Protein AF-A0AAV7IU66-F1 (afdb_monomer)

pLDDT: mean 77.42, std 13.8, range [34.94, 94.75]

Secondary structure (DSSP, 8-state):
---HHHHHHHHHHHHHHHHHTEEEE-BSS-SBTTTTB----EEEETTS-BS-EETTEE-EE--SSSBPEEP--BPPPSS--------SSPPB-GGGS-HHHHHHHHHHH------SSSPPPHHHHHHHHHHHHHHHHHHHHHHSPB-----GGGGG--HHHHHHHHHHHHHHHHHHHHHHTT-HHHHHHHHHHHHHHHHHHHHHHHHHHHHHHHHHHTT--TT-HHHHHHHHHHHHSPPPP---PPEEEEGGGHHHHHHTT-----EETTEEEE--HHHHHHHHHHHHHHHHSTTTTTTT-HHHHHHHHHHHHHHHHHHHHHHTT------BTTB-SSS--S-SSS--------

Sequence (354 aa):
MANPRGRYFIKWDEDHAIQFKSKIYPPCEPTFLPAQTYLDICIADTRLEFINLIDDKLGTISHDSDHKAILMEIKLQERIQLESEEPKNPIPLYKKTKWNKFGNNLNRAYLSEVPDDRNLSKEEIDSFLDTINDAIKIFIENTVPKATSRIRSQYYLTNKIKKLQKLKSNTLTLLHRLQRNNNIAQISATKLLLKNIRNEIQNEITNNIERHWEKTLNKVNHRDPQKFFPIINKVFRPKNRTEIPNLHLNEAERNLTLRCSINITNTVNSEIIIEDQQEKVNIFEAYYESINSPRHLNSNTRLREIIDAQTTQFKTEYDASYAAETTITNFGPDNKAYGPPSEVEGPITHVLIM

Organism: Cotesia glomerata (NCBI:txid32391)

Solvent-accessible surface area (backbone atoms only — not comparable to full-atom values): 21252 Å² total; per-residue (Å²): 136,86,60,65,66,61,53,54,51,51,51,50,43,74,76,35,23,78,83,66,39,43,43,81,37,48,53,65,54,55,22,32,56,93,78,63,35,74,80,63,69,48,76,42,52,65,86,61,48,67,77,53,59,51,95,80,13,30,36,64,41,90,46,104,55,69,44,42,44,78,49,84,46,70,63,81,73,95,66,87,76,82,76,80,69,70,49,96,73,52,53,70,36,70,90,76,42,59,58,73,59,49,52,58,48,45,66,72,70,59,84,76,88,73,73,46,44,42,76,75,52,72,68,54,49,52,51,53,52,50,52,53,52,51,50,50,51,55,47,45,73,75,67,41,53,52,45,66,53,78,61,74,53,64,83,48,58,45,73,65,46,54,51,46,52,51,50,47,55,52,52,50,53,49,43,55,52,33,63,76,67,66,41,65,71,61,41,53,54,46,52,51,50,50,51,49,51,52,50,51,45,50,52,53,39,51,54,43,48,50,55,50,48,51,60,53,56,74,67,52,43,91,87,41,69,85,58,27,51,62,56,52,43,69,71,72,46,78,76,74,76,81,66,82,71,67,46,74,38,52,67,90,49,47,65,47,41,61,74,59,69,54,79,89,80,46,73,59,96,70,25,43,56,44,74,53,70,67,60,52,49,47,43,51,50,50,47,53,43,47,73,69,34,76,73,62,82,29,77,92,35,74,67,41,55,52,50,53,50,51,51,50,48,49,48,52,53,46,54,50,31,52,76,66,70,64,52,80,84,72,36,27,90,90,32,31,67,71,74,63,72,89,80,58,102,62,91,80,84,68,85,78,81,130

Foldseek 3Di:
DDPVVVVVVVVVCVVPCVVQQKDKAWAPWQFQQPVRHRPDIDIDRVPWDWPQDDVSHFYWADDPDSGTDTDTDTDDDPADDPDQDWDPDFAFDPVPAPVVVLVVVLVVVDDDCDFFQWDDDPVRVVVVVVVSVVSSVVSSVVRGDTDGPPSPCVQLCDPVLVVLVVVLVVLVVVLVVCVVVVPVVVNVVSVVVNVVSVVVSRVSSRVSVVVVVVVLVVQADPVDPVRNCVSVCVVPPPDDPPDPAWDWAALVLVVLCVVLVNDQPDDDPRIRTHDDPVSVVSSVVSVVCCVPPPVNVCDPHPVVVVVVVVVVVVVVVVVVCVVVVLADPTGRPQATLPDGDPDDPDPNPDRDND

Nearest PDB structures (foldseek):
  6fel-assembly1_A  TM=3.194E-01  e=1.760E+00  Homo sapiens

Mean predicted aligned error: 18.76 Å

Structure (mmCIF, N/CA/C/O backbone):
data_AF-A0AAV7IU66-F1
#
_entry.id   AF-A0AAV7IU66-F1
#
loop_
_atom_site.group_PDB
_atom_site.id
_atom_site.type_symbol
_atom_site.label_atom_id
_atom_site.label_alt_id
_atom_site.label_comp_id
_atom_site.label_asym_id
_atom_site.label_entity_id
_atom_site.label_seq_id
_atom_site.pdbx_PDB_ins_code
_atom_site.Cartn_x
_atom_site.Cartn_y
_atom_site.Cartn_z
_atom_site.occupancy
_atom_site.B_iso_or_equiv
_atom_site.auth_seq_id
_atom_site.auth_comp_id
_atom_site.auth_asym_id
_atom_site.auth_atom_id
_atom_site.pdbx_PDB_model_num
ATOM 1 N N . MET A 1 1 ? 45.728 -8.839 4.937 1.00 49.56 1 MET A N 1
ATOM 2 C CA . MET A 1 1 ? 45.274 -7.449 4.704 1.00 49.56 1 MET A CA 1
ATOM 3 C C . MET A 1 1 ? 43.801 -7.341 5.065 1.00 49.56 1 MET A C 1
ATOM 5 O O . MET A 1 1 ? 43.005 -8.111 4.544 1.00 49.56 1 MET A O 1
ATOM 9 N N . ALA A 1 2 ? 43.431 -6.449 5.983 1.00 61.53 2 ALA A N 1
ATOM 10 C CA . ALA A 1 2 ? 42.026 -6.185 6.280 1.00 61.53 2 ALA A CA 1
ATOM 11 C C . ALA A 1 2 ? 41.504 -5.140 5.284 1.00 61.53 2 ALA A C 1
ATOM 13 O O . ALA A 1 2 ? 42.045 -4.041 5.229 1.00 61.53 2 ALA A O 1
ATOM 14 N N . ASN A 1 3 ? 40.477 -5.477 4.497 1.00 75.25 3 ASN A N 1
ATOM 15 C CA . ASN A 1 3 ? 39.706 -4.512 3.709 1.00 75.25 3 ASN A CA 1
ATOM 16 C C . ASN A 1 3 ? 38.430 -4.154 4.494 1.00 75.25 3 ASN A C 1
ATOM 18 O O . ASN A 1 3 ? 37.390 -4.784 4.285 1.00 75.25 3 ASN A O 1
ATOM 22 N N . PRO A 1 4 ? 38.492 -3.205 5.448 1.00 85.44 4 PRO A N 1
ATOM 23 C CA . PRO A 1 4 ? 37.343 -2.865 6.280 1.00 85.44 4 PRO A CA 1
ATOM 24 C C . PRO A 1 4 ? 36.188 -2.304 5.445 1.00 85.44 4 PRO A C 1
ATOM 26 O O . PRO A 1 4 ? 35.038 -2.617 5.727 1.00 85.44 4 PRO A O 1
ATOM 29 N N . ARG A 1 5 ? 36.482 -1.546 4.378 1.00 85.56 5 ARG A N 1
ATOM 30 C CA . ARG A 1 5 ? 35.464 -0.957 3.495 1.00 85.56 5 ARG A CA 1
ATOM 31 C C . ARG A 1 5 ? 34.639 -2.028 2.787 1.00 85.56 5 ARG A C 1
ATOM 33 O O . ARG A 1 5 ? 33.417 -1.962 2.828 1.00 85.56 5 ARG A O 1
ATOM 40 N N . GLY A 1 6 ? 35.297 -3.042 2.222 1.00 84.94 6 GLY A N 1
ATOM 41 C CA . GLY A 1 6 ? 34.612 -4.173 1.592 1.00 84.94 6 GLY A CA 1
ATOM 42 C C . GLY A 1 6 ? 33.724 -4.943 2.573 1.00 84.94 6 GLY A C 1
ATOM 43 O O . GLY A 1 6 ? 32.596 -5.282 2.238 1.00 84.94 6 GLY A O 1
ATOM 44 N N . ARG A 1 7 ? 34.182 -5.145 3.817 1.00 86.88 7 ARG A N 1
ATOM 45 C CA . ARG A 1 7 ? 33.373 -5.807 4.858 1.00 86.88 7 ARG A CA 1
ATOM 46 C C . ARG A 1 7 ? 32.137 -4.999 5.243 1.00 86.88 7 ARG A C 1
ATOM 48 O O . ARG A 1 7 ? 31.065 -5.575 5.365 1.00 86.88 7 ARG A O 1
ATOM 55 N N . TYR A 1 8 ? 32.276 -3.685 5.424 1.00 90.75 8 TYR A N 1
ATOM 56 C CA . TYR A 1 8 ? 31.127 -2.820 5.709 1.00 90.75 8 TYR A CA 1
ATOM 57 C C . TYR A 1 8 ? 30.128 -2.797 4.556 1.00 90.75 8 TYR A C 1
ATOM 59 O O . TYR A 1 8 ? 28.928 -2.790 4.798 1.00 90.75 8 TYR A O 1
ATOM 67 N N . PHE A 1 9 ? 30.619 -2.814 3.318 1.00 87.31 9 PHE A N 1
ATOM 68 C CA . PHE A 1 9 ? 29.771 -2.848 2.135 1.00 87.31 9 PHE A CA 1
ATOM 69 C C . PHE A 1 9 ? 28.984 -4.160 2.017 1.00 87.31 9 PHE A C 1
ATOM 71 O O . PHE A 1 9 ? 27.775 -4.113 1.826 1.00 87.31 9 PHE A O 1
ATOM 78 N N . ILE A 1 10 ? 29.637 -5.313 2.213 1.00 87.25 10 ILE A N 1
ATOM 79 C CA . ILE A 1 10 ? 28.950 -6.616 2.233 1.00 87.25 10 ILE A CA 1
ATOM 80 C C . ILE A 1 10 ? 27.921 -6.667 3.361 1.00 87.25 10 ILE A C 1
ATOM 82 O O . ILE A 1 10 ? 26.782 -7.035 3.117 1.00 87.25 10 ILE A O 1
ATOM 86 N N . LYS A 1 11 ? 28.284 -6.216 4.567 1.00 90.62 11 LYS A N 1
ATOM 87 C CA . LYS A 1 11 ? 27.343 -6.160 5.691 1.00 90.62 11 LYS A CA 1
ATOM 88 C C . LYS A 1 11 ? 26.127 -5.281 5.378 1.00 90.62 11 LYS A C 1
ATOM 90 O O . LYS A 1 11 ? 25.003 -5.645 5.694 1.00 90.62 11 LYS A O 1
ATOM 95 N N . TRP A 1 12 ? 26.343 -4.128 4.741 1.00 90.00 12 TRP A N 1
ATOM 96 C CA . TRP A 1 12 ? 25.242 -3.268 4.314 1.00 90.00 12 TRP A CA 1
ATOM 97 C C . TRP A 1 12 ? 24.319 -3.977 3.316 1.00 90.00 12 TRP A C 1
ATOM 99 O O . TRP A 1 12 ? 23.102 -3.865 3.455 1.00 90.00 12 TRP A O 1
ATOM 109 N N . ASP A 1 13 ? 24.874 -4.710 2.348 1.00 87.19 13 ASP A N 1
ATOM 110 C CA . ASP A 1 13 ? 24.080 -5.481 1.385 1.00 87.19 13 ASP A CA 1
ATOM 111 C C . ASP A 1 13 ? 23.311 -6.613 2.078 1.00 87.19 13 ASP A C 1
ATOM 113 O O . ASP A 1 13 ? 22.110 -6.731 1.877 1.00 87.19 13 ASP A O 1
ATOM 117 N N . GLU A 1 14 ? 23.931 -7.365 2.989 1.00 87.75 14 GLU A N 1
ATOM 118 C CA . GLU A 1 14 ? 23.251 -8.399 3.786 1.00 87.75 14 GLU A CA 1
ATOM 119 C C . GLU A 1 14 ? 22.060 -7.835 4.582 1.00 87.75 14 GLU A C 1
ATOM 121 O O . GLU A 1 14 ? 20.977 -8.425 4.587 1.00 87.75 14 GLU A O 1
ATOM 126 N N . ASP A 1 15 ? 22.229 -6.659 5.194 1.00 88.69 15 ASP A N 1
ATOM 127 C CA . ASP A 1 15 ? 21.196 -6.006 6.003 1.00 88.69 15 ASP A CA 1
ATOM 128 C C . ASP A 1 15 ? 20.043 -5.426 5.151 1.00 88.69 15 ASP A C 1
ATOM 130 O O . ASP A 1 15 ? 18.912 -5.302 5.632 1.00 88.69 15 ASP A O 1
ATOM 134 N N . HIS A 1 16 ? 20.297 -5.055 3.886 1.00 84.12 16 HIS A N 1
ATOM 135 C CA . HIS A 1 16 ? 19.364 -4.236 3.097 1.00 84.12 16 HIS A CA 1
ATOM 136 C C . HIS A 1 16 ? 18.961 -4.802 1.726 1.00 84.12 16 HIS A C 1
ATOM 138 O O . HIS A 1 16 ? 18.008 -4.285 1.128 1.00 84.12 16 HIS A O 1
ATOM 144 N N . ALA A 1 17 ? 19.604 -5.859 1.225 1.00 82.56 17 ALA A N 1
ATOM 145 C CA . ALA A 1 17 ? 19.372 -6.398 -0.118 1.00 82.56 17 ALA A CA 1
ATOM 146 C C . ALA A 1 17 ? 17.912 -6.793 -0.342 1.00 82.56 17 ALA A C 1
ATOM 148 O O . ALA A 1 17 ? 17.328 -6.487 -1.380 1.00 82.56 17 ALA A O 1
ATOM 149 N N . ILE A 1 18 ? 17.272 -7.387 0.669 1.00 77.88 18 ILE A N 1
ATOM 150 C CA . ILE A 1 18 ? 15.849 -7.747 0.616 1.00 77.88 18 ILE A CA 1
ATOM 151 C C . ILE A 1 18 ? 14.971 -6.490 0.584 1.00 77.88 18 ILE A C 1
ATOM 153 O O . ILE A 1 18 ? 14.021 -6.411 -0.196 1.00 77.88 18 ILE A O 1
ATOM 157 N N . GLN A 1 19 ? 15.282 -5.490 1.417 1.00 78.19 19 GLN A N 1
ATOM 158 C CA . GLN A 1 19 ? 14.505 -4.253 1.508 1.00 78.19 19 GLN A CA 1
ATOM 159 C C . GLN A 1 19 ? 14.537 -3.464 0.197 1.00 78.19 19 GLN A C 1
ATOM 161 O O . GLN A 1 19 ? 13.501 -2.948 -0.228 1.00 78.19 19 GLN A O 1
ATOM 166 N N . PHE A 1 20 ? 15.711 -3.350 -0.422 1.00 77.00 20 PHE A N 1
ATOM 167 C CA . PHE A 1 20 ? 15.898 -2.592 -1.657 1.00 77.00 20 PHE A CA 1
ATOM 168 C C . PHE A 1 20 ? 15.792 -3.447 -2.915 1.00 77.00 20 PHE A C 1
ATOM 170 O O . PHE A 1 20 ? 15.927 -2.911 -4.013 1.00 77.00 20 PHE A O 1
ATOM 177 N N . LYS A 1 21 ? 15.524 -4.752 -2.766 1.00 84.00 21 LYS A N 1
ATOM 178 C CA . LYS A 1 21 ? 15.562 -5.728 -3.857 1.00 84.00 21 LYS A CA 1
ATOM 179 C C . LYS A 1 21 ? 16.875 -5.612 -4.647 1.00 84.00 21 LYS A C 1
ATOM 181 O O . LYS A 1 21 ? 16.836 -5.719 -5.866 1.00 84.00 21 LYS A O 1
ATOM 186 N N . SER A 1 22 ? 18.009 -5.346 -3.997 1.00 87.81 22 SER A N 1
ATOM 187 C CA . SER A 1 22 ? 19.303 -5.132 -4.657 1.00 87.81 22 SER A CA 1
ATOM 188 C C . SER A 1 22 ? 20.119 -6.418 -4.757 1.00 87.81 22 SER A C 1
ATOM 190 O O . SER A 1 22 ? 19.991 -7.316 -3.929 1.00 87.81 22 SER A O 1
ATOM 192 N N . LYS A 1 23 ? 20.961 -6.502 -5.788 1.00 89.94 23 LYS A N 1
ATOM 193 C CA . LYS A 1 23 ? 21.983 -7.534 -5.957 1.00 89.94 23 LYS A CA 1
ATOM 194 C C . LYS A 1 23 ? 23.276 -6.892 -6.442 1.00 89.94 23 LYS A C 1
ATOM 196 O O . LYS A 1 23 ? 23.260 -6.012 -7.308 1.00 89.94 23 LYS A O 1
ATOM 201 N N . ILE A 1 24 ? 24.386 -7.354 -5.881 1.00 91.06 24 ILE A N 1
ATOM 202 C CA . ILE A 1 24 ? 25.732 -6.976 -6.299 1.00 91.06 24 ILE A CA 1
ATOM 203 C C . ILE A 1 24 ? 26.160 -7.844 -7.485 1.00 91.06 24 ILE A C 1
ATOM 205 O O . ILE A 1 24 ? 26.073 -9.071 -7.435 1.00 91.06 24 ILE A O 1
ATOM 209 N N . TYR A 1 25 ? 26.668 -7.194 -8.528 1.00 92.38 25 TYR A N 1
ATOM 210 C CA . TYR A 1 25 ? 27.257 -7.824 -9.701 1.00 92.38 25 TYR A CA 1
ATOM 211 C C . TYR A 1 25 ? 28.730 -7.404 -9.811 1.00 92.38 25 TYR A C 1
ATOM 213 O O . TYR A 1 25 ? 29.019 -6.256 -10.174 1.00 92.38 25 TYR A O 1
ATOM 221 N N . PRO A 1 26 ? 29.677 -8.293 -9.462 1.00 92.31 26 PRO A N 1
ATOM 222 C CA . PRO A 1 26 ? 31.097 -8.000 -9.602 1.00 92.31 26 PRO A CA 1
ATOM 223 C C . PRO A 1 26 ? 31.523 -8.067 -11.080 1.00 92.31 26 PRO A C 1
ATOM 225 O O . PRO A 1 26 ? 30.871 -8.751 -11.875 1.00 92.31 26 PRO A O 1
ATOM 228 N N . PRO A 1 27 ? 32.620 -7.397 -11.467 1.00 94.00 27 PRO A N 1
ATOM 229 C CA . PRO A 1 27 ? 33.167 -7.528 -12.810 1.00 94.00 27 PRO A CA 1
ATOM 230 C C . PRO A 1 27 ? 33.903 -8.863 -12.985 1.00 94.00 27 PRO A C 1
ATOM 232 O O . PRO A 1 27 ? 34.406 -9.449 -12.021 1.00 94.00 27 PRO A O 1
ATOM 235 N N . CYS A 1 28 ? 33.954 -9.362 -14.220 1.00 93.62 28 CYS A N 1
ATOM 236 C CA . CYS A 1 28 ? 34.608 -10.627 -14.550 1.00 93.62 28 CYS A CA 1
ATOM 237 C C . CYS A 1 28 ? 36.140 -10.537 -14.506 1.00 93.62 28 CYS A C 1
ATOM 239 O O . CYS A 1 28 ? 36.792 -11.520 -14.160 1.00 93.62 28 CYS A O 1
ATOM 241 N N . GLU A 1 29 ? 36.702 -9.357 -14.779 1.00 93.31 29 GLU A N 1
ATOM 242 C CA . GLU A 1 29 ? 38.137 -9.066 -14.716 1.00 93.31 29 GLU A CA 1
ATOM 243 C C . GLU A 1 29 ? 38.412 -7.856 -13.805 1.00 93.31 29 GLU A C 1
ATOM 245 O O . GLU A 1 29 ? 37.497 -7.073 -13.527 1.00 93.31 29 GLU A O 1
ATOM 250 N N . PRO A 1 30 ? 39.663 -7.662 -13.338 1.00 93.75 30 PRO A N 1
ATOM 251 C CA . PRO A 1 30 ? 40.017 -6.496 -12.543 1.00 93.75 30 PRO A CA 1
ATOM 252 C C . PRO A 1 30 ? 39.753 -5.199 -13.302 1.00 93.75 30 PRO A C 1
ATOM 254 O O . PRO A 1 30 ? 40.184 -5.038 -14.448 1.00 93.75 30 PRO A O 1
ATOM 257 N N . THR A 1 31 ? 39.068 -4.262 -12.651 1.00 94.62 31 THR A N 1
ATOM 258 C CA . THR A 1 31 ? 38.726 -2.985 -13.273 1.00 94.62 31 THR A CA 1
ATOM 259 C C . THR A 1 31 ? 39.853 -1.982 -13.157 1.00 94.62 31 THR A C 1
ATOM 261 O O . THR A 1 31 ? 40.046 -1.233 -14.095 1.00 94.62 31 THR A O 1
ATOM 264 N N . PHE A 1 32 ? 40.667 -2.006 -12.103 1.00 94.75 32 PHE A N 1
ATOM 265 C CA . PHE A 1 32 ? 41.831 -1.130 -11.980 1.00 94.75 32 PHE A CA 1
ATOM 266 C C . PHE A 1 32 ? 43.110 -1.851 -12.420 1.00 94.75 32 PHE A C 1
ATOM 268 O O . PHE A 1 32 ? 43.602 -2.760 -11.742 1.00 94.75 32 PHE A O 1
ATOM 275 N N . LEU A 1 33 ? 43.657 -1.439 -13.566 1.00 91.00 33 LEU A N 1
ATOM 276 C CA . LEU A 1 33 ? 44.763 -2.119 -14.246 1.00 91.00 33 LEU A CA 1
ATOM 277 C C . LEU A 1 33 ? 46.097 -2.085 -13.478 1.00 91.00 33 LEU A C 1
ATOM 279 O O . LEU A 1 33 ? 46.742 -3.135 -13.401 1.00 91.00 33 LEU A O 1
ATOM 283 N N . PRO A 1 34 ? 46.535 -0.954 -12.884 1.00 92.75 34 PRO A N 1
ATOM 284 C CA . PRO A 1 34 ? 47.865 -0.866 -12.277 1.00 92.75 34 PRO A CA 1
ATOM 285 C C . PRO A 1 34 ? 48.088 -1.841 -11.117 1.00 92.75 34 PRO A C 1
ATOM 287 O O . PRO A 1 34 ? 49.190 -2.357 -10.954 1.00 92.75 34 PRO A O 1
ATOM 290 N N . ALA A 1 35 ? 47.048 -2.109 -10.319 1.00 91.44 35 ALA A N 1
ATOM 291 C CA . ALA A 1 35 ? 47.125 -3.021 -9.174 1.00 91.44 35 ALA A CA 1
ATOM 292 C C . ALA A 1 35 ? 46.342 -4.329 -9.369 1.00 91.44 35 ALA A C 1
ATOM 294 O O . ALA A 1 35 ? 46.310 -5.148 -8.452 1.00 91.44 35 ALA A O 1
ATOM 295 N N . GLN A 1 36 ? 45.714 -4.529 -10.534 1.00 92.75 36 GLN A N 1
ATOM 296 C CA . GLN A 1 36 ? 44.867 -5.690 -10.831 1.00 92.75 36 GLN A CA 1
ATOM 297 C C . GLN A 1 36 ? 43.769 -5.902 -9.772 1.00 92.75 36 GLN A C 1
ATOM 299 O O . GLN A 1 36 ? 43.548 -7.012 -9.285 1.00 92.75 36 GLN A O 1
ATOM 304 N N . THR A 1 37 ? 43.063 -4.828 -9.404 1.00 90.94 37 THR A N 1
ATOM 305 C CA . THR A 1 37 ? 42.017 -4.854 -8.367 1.00 90.94 37 THR A CA 1
ATOM 306 C C . THR A 1 37 ? 40.606 -4.629 -8.922 1.00 90.94 37 THR A C 1
ATOM 308 O O . THR A 1 37 ? 40.404 -4.023 -9.971 1.00 90.94 37 THR A O 1
ATOM 311 N N . TYR A 1 38 ? 39.608 -5.134 -8.190 1.00 91.25 38 TYR A N 1
ATOM 312 C CA . TYR A 1 38 ? 38.176 -5.058 -8.511 1.00 91.25 38 TYR A CA 1
ATOM 313 C C . TYR A 1 38 ? 37.545 -3.920 -7.702 1.00 91.25 38 TYR A C 1
ATOM 315 O O . TYR A 1 38 ? 36.916 -4.158 -6.670 1.00 91.25 38 TYR A O 1
ATOM 323 N N . LEU A 1 39 ? 37.828 -2.677 -8.091 1.00 89.44 39 LEU A N 1
ATOM 324 C CA . LEU A 1 39 ? 37.373 -1.505 -7.335 1.00 89.44 39 LEU A CA 1
ATOM 325 C C . LEU A 1 39 ? 35.970 -1.057 -7.740 1.00 89.44 39 LEU A C 1
ATOM 327 O O . LEU A 1 39 ? 35.244 -0.511 -6.911 1.00 89.44 39 LEU A O 1
ATOM 331 N N . ASP A 1 40 ? 35.590 -1.322 -8.986 1.00 90.50 40 ASP A N 1
ATOM 332 C CA . ASP A 1 40 ? 34.309 -0.910 -9.540 1.00 90.50 40 ASP A CA 1
ATOM 333 C C . ASP A 1 40 ? 33.318 -2.073 -9.444 1.00 90.50 40 ASP A C 1
ATOM 335 O O . ASP A 1 40 ? 33.613 -3.203 -9.832 1.00 90.50 40 ASP A O 1
ATOM 339 N N . ILE A 1 41 ? 32.144 -1.809 -8.876 1.00 90.38 41 ILE A N 1
ATOM 340 C CA . ILE A 1 41 ? 31.118 -2.814 -8.589 1.00 90.38 41 ILE A CA 1
ATOM 341 C C . ILE A 1 41 ? 29.774 -2.257 -9.045 1.00 90.38 41 ILE A C 1
ATOM 343 O O . ILE A 1 41 ? 29.472 -1.086 -8.812 1.00 90.38 41 ILE A O 1
ATOM 347 N N . CYS A 1 42 ? 28.949 -3.097 -9.664 1.00 91.38 42 CYS A N 1
ATOM 348 C CA . CYS A 1 42 ? 27.584 -2.732 -10.008 1.00 91.38 42 CYS A CA 1
ATOM 349 C C . CYS A 1 42 ? 26.615 -3.227 -8.928 1.00 91.38 42 CYS A C 1
ATOM 351 O O . CYS A 1 42 ? 26.679 -4.379 -8.502 1.00 91.38 42 CYS A O 1
ATOM 353 N N . ILE A 1 43 ? 25.699 -2.360 -8.499 1.00 90.81 43 ILE A N 1
ATOM 354 C CA . ILE A 1 43 ? 24.559 -2.721 -7.653 1.00 90.81 43 ILE A CA 1
ATOM 355 C C . ILE A 1 43 ? 23.317 -2.442 -8.477 1.00 90.81 43 ILE A C 1
ATOM 357 O O . ILE A 1 43 ? 23.115 -1.315 -8.933 1.00 90.81 43 ILE A O 1
ATOM 361 N N . ALA A 1 44 ? 22.487 -3.456 -8.662 1.00 89.88 44 ALA A N 1
ATOM 362 C CA . ALA A 1 44 ? 21.298 -3.336 -9.485 1.00 89.88 44 ALA A CA 1
ATOM 363 C C . ALA A 1 44 ? 20.087 -3.962 -8.798 1.00 89.88 44 ALA A C 1
ATOM 365 O O . ALA A 1 44 ? 20.211 -4.808 -7.913 1.00 89.88 44 ALA A O 1
ATOM 366 N N . ASP A 1 45 ? 18.902 -3.528 -9.211 1.00 85.94 45 ASP A N 1
ATOM 367 C CA . ASP A 1 45 ? 17.650 -4.131 -8.771 1.00 85.94 45 ASP A CA 1
ATOM 368 C C . ASP A 1 45 ? 17.556 -5.568 -9.312 1.00 85.94 45 ASP A C 1
ATOM 370 O O . ASP A 1 45 ? 17.748 -5.809 -10.502 1.00 85.94 45 ASP A O 1
ATOM 374 N N . THR A 1 46 ? 17.253 -6.525 -8.438 1.00 85.19 46 THR A N 1
ATOM 375 C CA . THR A 1 46 ? 17.086 -7.963 -8.721 1.00 85.19 46 THR A CA 1
ATOM 376 C C . THR A 1 46 ? 16.043 -8.260 -9.793 1.00 85.19 46 THR A C 1
ATOM 378 O O . THR A 1 46 ? 16.051 -9.347 -10.362 1.00 85.19 46 THR A O 1
ATOM 381 N N . ARG A 1 47 ? 15.146 -7.313 -10.083 1.00 83.81 47 ARG A N 1
ATOM 382 C CA . ARG A 1 47 ? 14.141 -7.437 -11.146 1.00 83.81 47 ARG A CA 1
ATOM 383 C C . ARG A 1 47 ? 14.694 -7.125 -12.539 1.00 83.81 47 ARG A C 1
ATOM 385 O O . ARG A 1 47 ? 14.001 -7.386 -13.521 1.00 83.81 47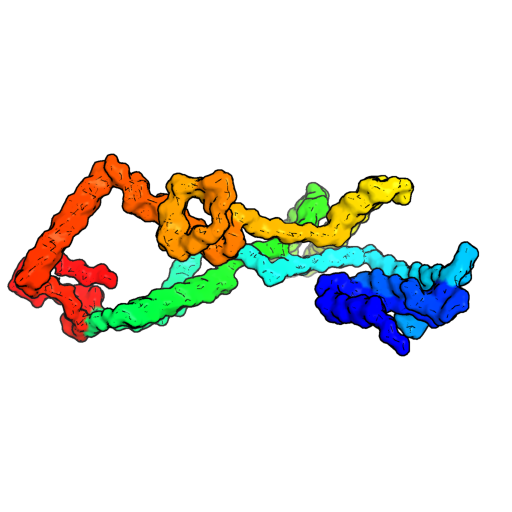 ARG A O 1
ATOM 392 N N . LEU A 1 48 ? 15.892 -6.546 -12.639 1.00 86.69 48 LEU A N 1
ATOM 393 C CA . LEU A 1 48 ? 16.578 -6.333 -13.912 1.00 86.69 48 LEU A CA 1
ATOM 394 C C . LEU A 1 48 ? 17.249 -7.635 -14.360 1.00 86.69 48 LEU A C 1
ATOM 396 O O . LEU A 1 48 ? 18.002 -8.250 -13.608 1.00 86.69 48 LEU A O 1
ATOM 400 N N . GLU A 1 49 ? 16.985 -8.038 -15.600 1.00 88.88 49 GLU A N 1
ATOM 401 C CA . GLU A 1 49 ? 17.583 -9.224 -16.216 1.00 88.88 49 GLU A CA 1
ATOM 402 C C . GLU A 1 49 ? 18.775 -8.786 -17.080 1.00 88.88 49 GLU A C 1
ATOM 404 O O . GLU A 1 49 ? 18.590 -8.156 -18.126 1.00 88.88 49 GLU A O 1
ATOM 409 N N . PHE A 1 50 ? 19.994 -9.092 -16.625 1.00 91.19 50 PHE A N 1
ATOM 410 C CA . PHE A 1 50 ? 21.218 -8.897 -17.405 1.00 91.19 50 PHE A CA 1
ATOM 411 C C . PHE A 1 50 ? 21.425 -10.078 -18.354 1.00 91.19 50 PHE A C 1
ATOM 413 O O . PHE A 1 50 ? 21.364 -11.229 -17.924 1.00 91.19 50 PHE A O 1
ATOM 420 N N . ILE A 1 51 ? 21.679 -9.801 -19.633 1.00 91.31 51 ILE A N 1
ATOM 421 C CA . ILE A 1 51 ? 21.800 -10.839 -20.677 1.00 91.31 51 ILE A CA 1
ATOM 422 C C . ILE A 1 51 ? 23.248 -11.198 -21.018 1.00 91.31 51 ILE A C 1
ATOM 424 O O . ILE A 1 51 ? 23.491 -12.218 -21.654 1.00 91.31 51 ILE A O 1
ATOM 428 N N . ASN A 1 52 ? 24.207 -10.386 -20.577 1.00 90.75 52 ASN A N 1
ATOM 429 C CA . ASN A 1 52 ? 25.624 -10.500 -20.916 1.00 90.75 52 ASN A CA 1
ATOM 430 C C . ASN A 1 52 ? 26.501 -10.895 -19.711 1.00 90.75 52 ASN A C 1
ATOM 432 O O . ASN A 1 52 ? 27.655 -10.475 -19.615 1.00 90.75 52 ASN A O 1
ATOM 436 N N . LEU A 1 53 ? 25.948 -11.664 -18.768 1.00 91.12 53 LEU A N 1
ATOM 437 C CA . LEU A 1 53 ? 26.711 -12.162 -17.625 1.00 91.12 53 LEU A CA 1
ATOM 438 C C . LEU A 1 53 ? 27.665 -13.286 -18.054 1.00 91.12 53 LEU A C 1
ATOM 440 O O . LEU A 1 53 ? 27.278 -14.196 -18.785 1.00 91.12 53 LEU A O 1
ATOM 444 N N . ILE A 1 54 ? 28.897 -13.239 -17.553 1.00 88.75 54 ILE A N 1
ATOM 445 C CA . ILE A 1 54 ? 29.923 -14.276 -17.702 1.00 88.75 54 ILE A CA 1
ATOM 446 C C . ILE A 1 54 ? 30.156 -14.855 -16.307 1.00 88.75 54 ILE A C 1
ATOM 448 O O . ILE A 1 54 ? 30.657 -14.147 -15.436 1.00 88.75 54 ILE A O 1
ATOM 452 N N . ASP A 1 55 ? 29.748 -16.104 -16.070 1.00 88.50 55 ASP A N 1
ATOM 453 C CA . ASP A 1 55 ? 29.803 -16.758 -14.749 1.00 88.50 55 ASP A CA 1
ATOM 454 C C . ASP A 1 55 ? 29.187 -15.904 -13.620 1.00 88.50 55 ASP A C 1
ATOM 456 O O . ASP A 1 55 ? 29.798 -15.691 -12.572 1.00 88.50 55 ASP A O 1
ATOM 460 N N . ASP A 1 56 ? 27.988 -15.359 -13.858 1.00 87.81 56 ASP A N 1
ATOM 461 C CA . ASP A 1 56 ? 27.274 -14.427 -12.964 1.00 87.81 56 ASP A CA 1
ATOM 462 C C . ASP A 1 56 ? 27.988 -13.083 -12.695 1.00 87.81 56 ASP A C 1
ATOM 464 O O . ASP A 1 56 ? 27.576 -12.312 -11.821 1.00 87.81 56 ASP A O 1
ATOM 468 N N . LYS A 1 57 ? 29.028 -12.755 -13.469 1.00 91.69 57 LYS A N 1
ATOM 469 C CA . LYS A 1 57 ? 29.774 -11.491 -13.395 1.00 91.69 57 LYS A CA 1
ATOM 470 C C . LYS A 1 57 ? 29.527 -10.621 -14.620 1.00 91.69 57 LYS A C 1
ATOM 472 O O . LYS A 1 57 ? 29.197 -11.114 -15.695 1.00 91.69 57 LYS A O 1
ATOM 477 N N . LEU A 1 58 ? 29.715 -9.313 -14.473 1.00 93.75 58 LEU A N 1
ATOM 478 C CA . LEU A 1 58 ? 29.593 -8.378 -15.590 1.00 93.75 58 LEU A CA 1
ATOM 479 C C . LEU A 1 58 ? 30.862 -8.368 -16.438 1.00 93.75 58 LEU A C 1
ATOM 481 O O . LEU A 1 58 ? 31.969 -8.291 -15.905 1.00 93.75 58 LEU A O 1
ATOM 485 N N . GLY A 1 59 ? 30.682 -8.393 -17.758 1.00 92.50 59 GLY A N 1
ATOM 486 C CA . GLY A 1 59 ? 31.769 -8.218 -18.714 1.00 92.50 59 GLY A CA 1
ATOM 487 C C . GLY A 1 59 ? 32.521 -6.905 -18.492 1.00 92.50 59 GLY A C 1
ATOM 488 O O . GLY A 1 59 ? 31.931 -5.897 -18.100 1.00 92.50 59 GLY A O 1
ATOM 489 N N . THR A 1 60 ? 33.819 -6.892 -18.780 1.00 92.19 60 THR A N 1
ATOM 490 C CA . THR A 1 60 ? 34.638 -5.674 -18.770 1.00 92.19 60 THR A CA 1
ATOM 491 C C . THR A 1 60 ? 35.203 -5.391 -20.151 1.00 92.19 60 THR A C 1
ATOM 493 O O . THR A 1 60 ? 35.605 -6.313 -20.857 1.00 92.19 60 THR A O 1
ATOM 496 N N . ILE A 1 61 ? 35.281 -4.117 -20.524 1.00 93.19 61 ILE A N 1
ATOM 497 C CA . ILE A 1 61 ? 35.865 -3.664 -21.788 1.00 93.19 61 ILE A CA 1
ATOM 498 C C . ILE A 1 61 ? 36.998 -2.677 -21.524 1.00 93.19 61 ILE A C 1
ATOM 500 O O . ILE A 1 61 ? 36.957 -1.887 -20.577 1.00 93.19 61 ILE A O 1
ATOM 504 N N . SER A 1 62 ? 38.020 -2.717 -22.375 1.00 90.38 62 SER A N 1
ATOM 505 C CA . SER A 1 62 ? 39.103 -1.738 -22.328 1.00 90.38 62 SER A CA 1
ATOM 506 C C . SER A 1 62 ? 38.572 -0.346 -22.663 1.00 90.38 62 SER A C 1
ATOM 508 O O . SER A 1 62 ? 37.822 -0.168 -23.622 1.00 90.38 62 SER A O 1
ATOM 510 N N . HIS A 1 63 ? 38.989 0.633 -21.872 1.00 85.50 63 HIS A N 1
ATOM 511 C CA . HIS A 1 63 ? 38.728 2.052 -22.071 1.00 85.50 63 HIS A CA 1
ATOM 512 C C . HIS A 1 63 ? 40.076 2.783 -22.010 1.00 85.50 63 HIS A C 1
ATOM 514 O O . HIS A 1 63 ? 41.019 2.282 -21.404 1.00 85.50 63 HIS A O 1
ATOM 520 N N . ASP A 1 64 ? 40.176 3.959 -22.628 1.00 88.50 64 ASP A N 1
ATOM 521 C CA . ASP A 1 64 ? 41.319 4.871 -22.489 1.00 88.50 64 ASP A CA 1
ATOM 522 C C . ASP A 1 64 ? 41.369 5.489 -21.072 1.00 88.50 64 ASP A C 1
ATOM 524 O O . ASP A 1 64 ? 40.977 6.631 -20.845 1.00 88.50 64 ASP A O 1
ATOM 528 N N . SER A 1 65 ? 41.666 4.658 -20.074 1.00 90.94 65 SER A N 1
ATOM 529 C CA . SER A 1 65 ? 41.795 4.975 -18.648 1.00 90.94 65 SER A CA 1
ATOM 530 C C . SER A 1 65 ? 42.606 3.860 -17.974 1.00 90.94 65 SER A C 1
ATOM 532 O O . SER A 1 65 ? 42.728 2.747 -18.484 1.00 90.94 65 SER A O 1
ATOM 534 N N . ASP A 1 66 ? 43.154 4.146 -16.798 1.00 92.19 66 ASP A N 1
ATOM 535 C CA . ASP A 1 66 ? 43.670 3.149 -15.858 1.00 92.19 66 ASP A CA 1
ATOM 536 C C . ASP A 1 66 ? 42.582 2.207 -15.302 1.00 92.19 66 ASP A C 1
ATOM 538 O O . ASP A 1 66 ? 42.912 1.185 -14.689 1.00 92.19 66 ASP A O 1
ATOM 542 N N . HIS A 1 67 ? 41.306 2.511 -15.568 1.00 94.06 67 HIS A N 1
ATOM 543 C CA . HIS A 1 67 ? 40.162 1.648 -15.313 1.00 94.06 67 HIS A CA 1
ATOM 544 C C . HIS A 1 67 ? 39.583 1.012 -16.596 1.00 94.06 67 HIS A C 1
ATOM 546 O O . HIS A 1 67 ? 39.373 1.681 -17.610 1.00 94.06 67 HIS A O 1
ATOM 552 N N . LYS A 1 68 ? 39.234 -0.281 -16.534 1.00 93.25 68 LYS A N 1
ATOM 553 C CA . LYS A 1 68 ? 38.334 -0.945 -17.490 1.00 93.25 68 LYS A CA 1
ATOM 554 C C . LYS A 1 68 ? 36.887 -0.562 -17.195 1.00 93.25 68 LYS A C 1
ATOM 556 O O . LYS A 1 68 ? 36.470 -0.508 -16.039 1.00 93.25 68 LYS A O 1
ATOM 561 N N . ALA A 1 69 ? 36.101 -0.368 -18.247 1.00 92.62 69 ALA A N 1
ATOM 562 C CA . ALA A 1 69 ? 34.673 -0.117 -18.114 1.00 92.62 69 ALA A CA 1
ATOM 563 C C . ALA A 1 69 ? 33.900 -1.429 -17.916 1.00 92.62 69 ALA A C 1
ATOM 565 O O . ALA A 1 69 ? 34.272 -2.470 -18.457 1.00 92.62 69 ALA A O 1
ATOM 566 N N . ILE A 1 70 ? 32.799 -1.371 -17.167 1.00 93.88 70 ILE A N 1
ATOM 567 C CA . ILE A 1 70 ? 31.877 -2.496 -16.969 1.00 93.88 70 ILE A CA 1
ATOM 568 C C . ILE A 1 70 ? 30.784 -2.434 -18.042 1.00 93.88 70 ILE A C 1
ATOM 570 O O . ILE A 1 70 ? 30.123 -1.407 -18.202 1.00 93.88 70 ILE A O 1
ATOM 574 N N . LEU A 1 71 ? 30.582 -3.535 -18.765 1.00 92.38 71 LEU A N 1
ATOM 575 C CA . LEU A 1 71 ? 29.569 -3.668 -19.807 1.00 92.38 71 LEU A CA 1
ATOM 576 C C . LEU A 1 71 ? 28.290 -4.284 -19.235 1.00 92.38 71 LEU A C 1
ATOM 578 O O . LEU A 1 71 ? 28.303 -5.378 -18.672 1.00 92.38 71 LEU A O 1
ATOM 582 N N . MET A 1 72 ? 27.166 -3.605 -19.444 1.00 93.56 72 MET A N 1
ATOM 583 C CA . MET A 1 72 ? 25.847 -4.037 -18.989 1.00 93.56 72 MET A CA 1
ATOM 584 C C . MET A 1 72 ? 24.874 -4.071 -20.160 1.00 93.56 72 MET A C 1
ATOM 586 O O . MET A 1 72 ? 24.610 -3.038 -20.775 1.00 93.56 72 MET A O 1
ATOM 590 N N . GLU A 1 73 ? 24.283 -5.232 -20.413 1.00 92.25 73 GLU A N 1
ATOM 591 C C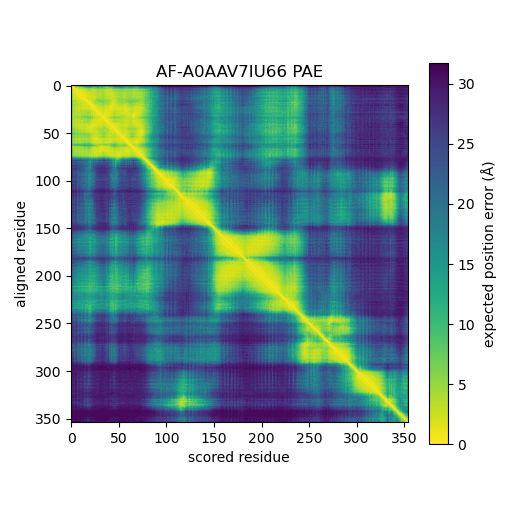A . GLU A 1 73 ? 23.163 -5.380 -21.335 1.00 92.25 73 GLU A CA 1
ATOM 592 C C . GLU A 1 73 ? 21.939 -5.833 -20.549 1.00 92.25 73 GLU A C 1
ATOM 594 O O . GLU A 1 73 ? 21.949 -6.878 -19.899 1.00 92.25 73 GLU A O 1
ATOM 599 N N . ILE A 1 74 ? 20.886 -5.019 -20.581 1.00 91.38 74 ILE A N 1
ATOM 600 C CA . ILE A 1 74 ? 19.678 -5.228 -19.784 1.00 91.38 74 ILE A CA 1
ATOM 601 C C . ILE A 1 74 ? 18.529 -5.542 -20.729 1.00 91.38 74 ILE A C 1
ATOM 603 O O . ILE A 1 74 ? 18.228 -4.773 -21.645 1.00 91.38 74 ILE A O 1
ATOM 607 N N . LYS A 1 75 ? 17.843 -6.652 -20.474 1.00 87.88 75 LYS A N 1
ATOM 608 C CA . LYS A 1 75 ? 16.633 -7.006 -21.206 1.00 87.88 75 LYS A CA 1
ATOM 609 C C . LYS A 1 75 ? 15.498 -6.071 -20.813 1.00 87.88 75 LYS A C 1
ATOM 611 O O . LYS A 1 75 ? 15.077 -6.015 -19.655 1.00 87.88 75 LYS A O 1
ATOM 616 N N . LEU A 1 76 ? 14.966 -5.358 -21.797 1.00 80.38 76 LEU A N 1
ATOM 617 C CA . LEU A 1 76 ? 13.783 -4.533 -21.602 1.00 80.38 76 LEU A CA 1
ATOM 618 C C . LEU A 1 76 ? 12.548 -5.433 -21.527 1.00 80.38 76 LEU A C 1
ATOM 620 O O . LEU A 1 76 ? 12.275 -6.220 -22.432 1.00 80.38 76 LEU A O 1
ATOM 624 N N . GLN A 1 77 ? 11.790 -5.322 -20.440 1.00 69.94 77 GLN A N 1
ATOM 625 C CA . GLN A 1 77 ? 10.501 -5.997 -20.334 1.00 69.94 77 GLN A CA 1
ATOM 626 C C . GLN A 1 77 ? 9.474 -5.273 -21.212 1.00 69.94 77 GLN A C 1
ATOM 628 O O . GLN A 1 77 ? 9.260 -4.074 -21.057 1.00 69.94 77 GLN A O 1
ATOM 633 N N . GLU A 1 78 ? 8.777 -6.006 -22.084 1.00 62.72 78 GLU A N 1
ATOM 634 C CA . GLU A 1 78 ? 7.750 -5.436 -22.973 1.00 62.72 78 GLU A CA 1
ATOM 635 C C . GLU A 1 78 ? 6.540 -4.857 -22.217 1.00 62.72 78 GLU A C 1
ATOM 637 O O . GLU A 1 78 ? 5.745 -4.106 -22.785 1.00 62.72 78 GLU A O 1
ATOM 642 N N . ARG A 1 79 ? 6.339 -5.234 -20.943 1.00 57.81 79 ARG A N 1
ATOM 643 C CA . ARG A 1 79 ? 5.201 -4.781 -20.130 1.00 57.81 79 ARG A CA 1
ATOM 644 C C . ARG A 1 79 ? 5.586 -4.614 -18.668 1.00 57.81 79 ARG A C 1
ATOM 646 O O . ARG A 1 79 ? 5.855 -5.592 -17.979 1.00 57.81 79 ARG A O 1
ATOM 653 N N . ILE A 1 80 ? 5.480 -3.383 -18.174 1.00 55.12 80 ILE A N 1
ATOM 654 C CA . ILE A 1 80 ? 5.550 -3.079 -16.743 1.00 55.12 80 ILE A CA 1
ATOM 655 C C . ILE A 1 80 ? 4.307 -3.678 -16.073 1.00 55.12 80 ILE A C 1
ATOM 657 O O . ILE A 1 80 ? 3.192 -3.166 -16.222 1.00 55.12 80 ILE A O 1
ATOM 661 N N . GLN A 1 81 ? 4.479 -4.771 -15.330 1.00 51.22 81 GLN A N 1
ATOM 662 C CA . GLN A 1 81 ? 3.468 -5.194 -14.368 1.00 51.22 81 GLN A CA 1
ATOM 663 C C . GLN A 1 81 ? 3.599 -4.295 -13.140 1.00 51.22 81 GLN A C 1
ATOM 665 O O . GLN A 1 81 ? 4.584 -4.346 -12.410 1.00 51.22 81 GLN A O 1
ATOM 670 N N . LEU A 1 82 ? 2.616 -3.417 -12.939 1.00 52.53 82 LEU A N 1
ATOM 671 C CA . LEU A 1 82 ? 2.505 -2.652 -11.704 1.00 52.53 82 LEU A CA 1
ATOM 672 C C . LEU A 1 82 ? 2.164 -3.627 -10.574 1.00 52.53 82 LEU A C 1
ATOM 674 O O . LEU A 1 82 ? 0.995 -3.962 -10.379 1.00 52.53 82 LEU A O 1
ATOM 678 N N . GLU A 1 83 ? 3.172 -4.083 -9.837 1.00 43.53 83 GLU A N 1
ATOM 679 C CA . GLU A 1 83 ? 2.941 -4.768 -8.570 1.00 43.53 83 GLU A CA 1
ATOM 680 C C . GLU A 1 83 ? 2.232 -3.795 -7.620 1.00 43.53 83 GLU A C 1
ATOM 682 O O . GLU A 1 83 ? 2.694 -2.682 -7.352 1.00 43.53 83 GLU A O 1
ATOM 687 N N . SER A 1 84 ? 1.060 -4.199 -7.136 1.00 44.28 84 SER A N 1
ATOM 688 C CA . SER A 1 84 ? 0.415 -3.515 -6.025 1.00 44.28 84 SER A CA 1
ATOM 689 C C . SER A 1 84 ? 1.177 -3.891 -4.763 1.00 44.28 84 SER A C 1
ATOM 691 O O . SER A 1 84 ? 0.925 -4.950 -4.197 1.00 44.28 84 SER A O 1
ATOM 693 N N . GLU A 1 85 ? 2.087 -3.035 -4.306 1.00 48.44 85 GLU A N 1
ATOM 694 C CA . GLU A 1 85 ? 2.611 -3.170 -2.950 1.00 48.44 85 GLU A CA 1
ATOM 695 C C . GLU A 1 85 ? 1.453 -2.963 -1.968 1.00 48.44 85 GLU A C 1
ATOM 697 O O . GLU A 1 85 ? 0.867 -1.874 -1.875 1.00 48.44 85 GLU A O 1
ATOM 702 N N . GLU A 1 86 ? 1.075 -4.030 -1.266 1.00 49.12 86 GLU A N 1
ATOM 703 C CA . GLU A 1 86 ? 0.193 -3.900 -0.117 1.00 49.12 86 GLU A CA 1
ATOM 704 C C . GLU A 1 86 ? 0.919 -3.088 0.962 1.00 49.12 86 GLU A C 1
ATOM 706 O O . GLU A 1 86 ? 2.113 -3.289 1.213 1.00 49.12 86 GLU A O 1
ATOM 711 N N . PRO A 1 87 ? 0.246 -2.108 1.585 1.00 52.84 87 PRO A N 1
ATOM 712 C CA . PRO A 1 87 ? 0.889 -1.317 2.612 1.00 52.84 87 PRO A CA 1
ATOM 713 C C . PRO A 1 87 ? 1.156 -2.235 3.807 1.00 52.84 87 PRO A C 1
ATOM 715 O O . PRO A 1 87 ? 0.227 -2.864 4.302 1.00 52.84 87 PRO A O 1
ATOM 718 N N . LYS A 1 88 ? 2.405 -2.262 4.298 1.00 54.59 88 LYS A N 1
ATOM 719 C CA . LYS A 1 88 ? 2.818 -3.092 5.448 1.00 54.59 88 LYS A CA 1
ATOM 720 C C . LYS A 1 88 ? 1.862 -2.981 6.651 1.00 54.59 88 LYS A C 1
ATOM 722 O O . LYS A 1 88 ? 1.674 -3.970 7.335 1.00 54.59 88 LYS A O 1
ATOM 727 N N . ASN A 1 89 ? 1.226 -1.815 6.845 1.00 60.47 89 ASN A N 1
ATOM 728 C CA . ASN A 1 89 ? 0.171 -1.575 7.836 1.00 60.47 89 ASN A CA 1
ATOM 729 C C . ASN A 1 89 ? -1.016 -0.828 7.180 1.00 60.47 89 ASN A C 1
ATOM 731 O O . ASN A 1 89 ? -0.932 0.391 6.982 1.00 60.47 89 ASN A O 1
ATOM 735 N N . PRO A 1 90 ? -2.107 -1.510 6.788 1.00 65.25 90 PRO A N 1
ATOM 736 C CA . PRO A 1 90 ? -3.253 -0.865 6.151 1.00 65.25 90 PRO A CA 1
ATOM 737 C C . PRO A 1 90 ? -4.096 -0.084 7.176 1.00 65.25 90 PRO A C 1
ATOM 739 O O . PRO A 1 90 ? -4.532 -0.622 8.190 1.00 65.25 90 PRO A O 1
ATOM 742 N N . ILE A 1 91 ? -4.348 1.200 6.897 1.00 72.94 91 ILE A N 1
ATOM 743 C CA . ILE A 1 91 ? -5.048 2.122 7.812 1.00 72.94 91 ILE A CA 1
ATOM 744 C C . ILE A 1 91 ? -6.537 1.732 7.926 1.00 72.94 91 ILE A C 1
ATOM 746 O O . ILE A 1 91 ? -7.212 1.706 6.894 1.00 72.94 91 ILE A O 1
ATOM 750 N N . PRO A 1 92 ? -7.098 1.478 9.121 1.00 77.50 92 PRO A N 1
ATOM 751 C CA . PRO A 1 92 ? -8.524 1.180 9.280 1.00 77.50 92 PRO A CA 1
ATOM 752 C C . PRO A 1 92 ? -9.412 2.368 8.864 1.00 77.50 92 PRO A C 1
ATOM 754 O O . PRO A 1 92 ? -9.163 3.521 9.214 1.00 77.50 92 PRO A O 1
ATOM 757 N N . LEU A 1 93 ? -10.472 2.100 8.095 1.00 81.62 93 LEU A N 1
ATOM 758 C CA . LEU A 1 93 ? -11.404 3.111 7.585 1.00 81.62 93 LEU A CA 1
ATOM 759 C C . LEU A 1 93 ? -12.678 3.176 8.436 1.00 81.62 93 LEU A C 1
ATOM 761 O O . LEU A 1 93 ? -13.765 2.843 7.963 1.00 81.62 93 LEU A O 1
ATOM 765 N N . TYR A 1 94 ? -12.557 3.693 9.659 1.00 82.19 94 TYR A N 1
ATOM 766 C CA . TYR A 1 94 ? -13.658 3.799 10.630 1.00 82.19 94 TYR A CA 1
ATOM 767 C C . TYR A 1 94 ? -14.932 4.465 10.083 1.00 82.19 94 TYR A C 1
ATOM 769 O O . TYR A 1 94 ? -16.040 4.019 10.361 1.00 82.19 94 TYR A O 1
ATOM 777 N N . LYS A 1 95 ? -14.801 5.487 9.224 1.00 79.06 95 LYS A N 1
ATOM 778 C CA . LYS A 1 95 ? -15.955 6.182 8.612 1.00 79.06 95 LYS A CA 1
ATOM 779 C C . LYS A 1 95 ? -16.763 5.317 7.636 1.00 79.06 95 LYS A C 1
ATOM 781 O O . LYS A 1 95 ? -17.891 5.665 7.309 1.00 79.06 95 LYS A O 1
ATOM 786 N N . LYS A 1 96 ? -16.181 4.230 7.117 1.00 80.06 96 LYS A N 1
ATOM 787 C CA . LYS A 1 96 ? -16.863 3.293 6.208 1.00 80.06 96 LYS A CA 1
ATOM 788 C C . LYS A 1 96 ? -17.472 2.103 6.945 1.00 80.06 96 LYS A C 1
ATOM 790 O O . LYS A 1 96 ? -18.207 1.327 6.331 1.00 80.06 96 LYS A O 1
ATOM 795 N N . THR A 1 97 ? -17.163 1.945 8.227 1.00 85.56 97 THR A N 1
ATOM 796 C CA . THR A 1 97 ? -17.715 0.883 9.059 1.00 85.56 97 THR A CA 1
ATOM 797 C C . THR A 1 97 ? -19.200 1.135 9.288 1.00 85.56 97 THR A C 1
ATOM 799 O O . THR A 1 97 ? -19.618 2.225 9.671 1.00 85.56 97 THR A O 1
ATOM 802 N N . LYS A 1 98 ? -20.025 0.110 9.059 1.00 88.38 98 LYS A N 1
ATOM 803 C CA . LYS A 1 98 ? -21.448 0.148 9.411 1.00 88.38 98 LYS A CA 1
ATOM 804 C C . LYS A 1 98 ? -21.601 -0.177 10.897 1.00 88.38 98 LYS A C 1
ATOM 806 O O . LYS A 1 98 ? -21.832 -1.335 11.237 1.00 88.38 98 LYS A O 1
ATOM 811 N N . TRP A 1 99 ? -21.471 0.831 11.758 1.00 86.06 99 TRP A N 1
ATOM 812 C CA . TRP A 1 99 ? -21.434 0.667 13.219 1.00 86.06 99 TRP A CA 1
ATOM 813 C C . TRP A 1 99 ? -22.638 -0.078 13.804 1.00 86.06 99 TRP A C 1
ATOM 815 O O . TRP A 1 99 ? -22.451 -0.954 14.637 1.00 86.06 99 TRP A O 1
ATOM 825 N N . ASN A 1 100 ? -23.846 0.134 13.276 1.00 87.50 100 ASN A N 1
ATOM 826 C CA . ASN A 1 100 ? -25.030 -0.615 13.726 1.00 87.50 100 ASN A CA 1
ATOM 827 C C . ASN A 1 100 ? -24.892 -2.128 13.483 1.00 87.50 100 ASN A C 1
ATOM 829 O O . ASN A 1 100 ? -25.274 -2.944 14.315 1.00 87.50 100 ASN A O 1
ATOM 833 N N . LYS A 1 101 ? -24.315 -2.525 12.340 1.00 86.00 101 LYS A N 1
ATOM 834 C CA . LYS A 1 101 ? -24.067 -3.941 12.036 1.00 86.00 101 LYS A CA 1
ATOM 835 C C . LYS A 1 101 ? -22.898 -4.486 12.856 1.00 86.00 101 LYS A C 1
ATOM 837 O O . LYS A 1 101 ? -22.938 -5.641 13.257 1.00 86.00 101 LYS A O 1
ATOM 842 N N . PHE A 1 102 ? -21.879 -3.659 13.086 1.00 88.75 102 PHE A N 1
ATOM 843 C CA . PHE A 1 102 ? -20.752 -3.993 13.950 1.00 88.75 102 PHE A CA 1
ATOM 844 C C . PHE A 1 102 ? -21.237 -4.319 15.368 1.00 88.75 102 PHE A C 1
ATOM 846 O O . PHE A 1 102 ? -20.978 -5.420 15.831 1.00 88.75 102 PHE A O 1
ATOM 853 N N . GLY A 1 103 ? -22.023 -3.434 15.992 1.00 85.62 103 GLY A N 1
ATOM 854 C CA . GLY A 1 103 ? -22.565 -3.639 17.340 1.00 85.62 103 GLY A CA 1
ATOM 855 C C . GLY A 1 103 ? -23.450 -4.881 17.441 1.00 85.62 103 GLY A C 1
ATOM 856 O O . GLY A 1 103 ? -23.242 -5.712 18.314 1.00 85.62 103 GLY A O 1
ATOM 857 N N . ASN A 1 104 ? -24.360 -5.089 16.482 1.00 86.00 104 ASN A N 1
ATOM 858 C CA . ASN A 1 104 ? -25.205 -6.290 16.468 1.00 86.00 104 ASN A CA 1
ATOM 859 C C . ASN A 1 104 ? -24.401 -7.590 16.348 1.00 86.00 104 ASN A C 1
ATOM 861 O O . ASN A 1 104 ? -24.801 -8.617 16.887 1.00 86.00 104 ASN A O 1
ATOM 865 N N . ASN A 1 105 ? -23.300 -7.566 15.598 1.00 84.69 105 ASN A N 1
ATOM 866 C CA . ASN A 1 105 ? -22.445 -8.732 15.438 1.00 84.69 105 ASN A CA 1
ATOM 867 C C . ASN A 1 105 ? -21.554 -8.950 16.666 1.00 84.69 105 ASN A C 1
ATOM 869 O O . ASN A 1 105 ? -21.392 -10.094 17.075 1.00 84.69 105 ASN A O 1
ATOM 873 N N . LEU A 1 106 ? -21.028 -7.875 17.260 1.00 86.81 106 LEU A N 1
ATOM 874 C CA . LEU A 1 106 ? -20.263 -7.934 18.501 1.00 86.81 106 LEU A CA 1
ATOM 875 C C . LEU A 1 106 ? -21.129 -8.502 19.630 1.00 86.81 106 LEU A C 1
ATOM 877 O O . LEU A 1 106 ? -20.721 -9.470 20.248 1.00 86.81 106 LEU A O 1
ATOM 881 N N . ASN A 1 107 ? -22.364 -8.019 19.797 1.00 83.88 107 ASN A N 1
ATOM 882 C CA . ASN A 1 107 ? -23.308 -8.529 20.802 1.00 83.88 107 ASN A CA 1
ATOM 883 C C . ASN A 1 107 ? -23.682 -10.007 20.611 1.00 83.88 107 ASN A C 1
ATOM 885 O O . ASN A 1 107 ? -24.134 -10.651 21.547 1.00 83.88 107 ASN A O 1
ATOM 889 N N . ARG A 1 108 ? -23.550 -10.549 19.394 1.00 80.94 108 ARG A N 1
ATOM 890 C CA . ARG A 1 108 ? -23.777 -11.980 19.129 1.00 80.94 108 ARG A CA 1
ATOM 891 C C . ARG A 1 108 ? -22.536 -12.832 19.367 1.00 80.94 108 ARG A C 1
ATOM 893 O O . ARG A 1 108 ? -22.673 -14.023 19.609 1.00 80.94 108 ARG A O 1
ATOM 900 N N . ALA A 1 109 ? -21.353 -12.254 19.184 1.00 78.81 109 ALA A N 1
ATOM 901 C CA . ALA A 1 109 ? -20.082 -12.965 19.252 1.00 78.81 109 ALA A CA 1
ATOM 902 C C . ALA A 1 109 ? -19.454 -12.901 20.649 1.00 78.81 109 ALA A C 1
ATOM 904 O O . ALA A 1 109 ? -18.798 -13.848 21.068 1.00 78.81 109 ALA A O 1
ATOM 905 N N . TYR A 1 110 ? -19.650 -11.789 21.354 1.00 82.56 110 TYR A N 1
ATOM 906 C CA . TYR A 1 110 ? -19.209 -11.598 22.723 1.00 82.56 110 TYR A CA 1
ATOM 907 C C . TYR A 1 110 ? -20.263 -12.164 23.672 1.00 82.56 110 TYR A C 1
ATOM 909 O O . TYR A 1 110 ? -21.320 -11.570 23.874 1.00 82.56 110 TYR A O 1
ATOM 917 N N . LEU A 1 111 ? -19.961 -13.332 24.227 1.00 75.19 111 LEU A N 1
ATOM 918 C CA . LEU A 1 111 ? -20.688 -13.926 25.339 1.00 75.19 111 LEU A CA 1
ATOM 919 C C . LEU A 1 111 ? -19.789 -13.785 26.561 1.00 75.19 111 LEU A C 1
ATOM 921 O O . LEU A 1 111 ? -18.801 -14.505 26.682 1.00 75.19 111 LEU A O 1
ATOM 925 N N . SER A 1 112 ? -20.097 -12.818 27.418 1.00 71.88 112 SER A N 1
ATOM 926 C CA . SER A 1 112 ? -19.484 -12.729 28.738 1.00 71.88 112 SER A CA 1
ATOM 927 C C . SER A 1 112 ? -20.537 -13.040 29.775 1.00 71.88 112 SER A C 1
ATOM 929 O O . SER A 1 112 ? -21.594 -12.410 29.809 1.00 71.88 112 SER A O 1
ATOM 931 N N . GLU A 1 113 ? -20.247 -14.045 30.587 1.00 75.19 113 GLU A N 1
ATOM 932 C CA . GLU A 1 113 ? -21.061 -14.440 31.725 1.00 75.19 113 GLU A CA 1
ATOM 933 C C . GLU A 1 113 ? -20.591 -13.632 32.930 1.00 75.19 113 GLU A C 1
ATOM 935 O O . GLU A 1 113 ? -19.853 -14.125 33.780 1.00 75.19 113 GLU A O 1
ATOM 940 N N . VAL A 1 114 ? -20.966 -12.352 32.960 1.00 83.44 114 VAL A N 1
ATOM 941 C CA . VAL A 1 114 ? -20.806 -11.535 34.165 1.00 83.44 114 VAL A CA 1
ATOM 942 C C . VAL A 1 114 ? -21.817 -12.057 35.195 1.00 83.44 114 VAL A C 1
ATOM 944 O O . VAL A 1 114 ? -23.013 -12.036 34.894 1.00 83.44 114 VAL A O 1
ATOM 947 N N . PRO A 1 115 ? -21.372 -12.550 36.367 1.00 83.81 115 PRO A N 1
ATOM 948 C CA . PRO A 1 115 ? -22.268 -13.056 37.401 1.00 83.81 115 PRO A CA 1
ATOM 949 C C . PRO A 1 115 ? -23.292 -12.002 37.823 1.00 83.81 115 PRO A C 1
ATOM 951 O O . PRO A 1 115 ? -22.932 -10.857 38.096 1.00 83.81 115 PRO A O 1
ATOM 954 N N . ASP A 1 116 ? -24.561 -12.398 37.882 1.00 80.94 116 ASP A N 1
ATOM 955 C CA . ASP A 1 116 ? -25.690 -11.551 38.281 1.00 80.94 116 ASP A CA 1
ATOM 956 C C . ASP A 1 116 ? -26.179 -11.847 39.708 1.00 80.94 116 ASP A C 1
ATOM 958 O O . ASP A 1 116 ? -27.049 -11.150 40.227 1.00 80.94 116 ASP A O 1
ATOM 962 N N . ASP A 1 117 ? -25.633 -12.881 40.339 1.00 80.62 117 ASP A N 1
ATOM 963 C CA . ASP A 1 117 ? -26.060 -13.453 41.613 1.00 80.62 117 ASP A CA 1
ATOM 964 C C . ASP A 1 117 ? -25.093 -13.143 42.762 1.00 80.62 117 ASP A C 1
ATOM 966 O O . ASP A 1 117 ? -25.211 -13.718 43.843 1.00 80.62 117 ASP A O 1
ATOM 970 N N . ARG A 1 118 ? -24.126 -12.246 42.540 1.00 82.38 118 ARG A N 1
ATOM 971 C CA . ARG A 1 118 ? -23.173 -11.799 43.558 1.00 82.38 118 ARG A CA 1
ATOM 972 C C . ARG A 1 118 ? -22.532 -10.467 43.209 1.00 82.38 118 ARG A C 1
ATOM 974 O O . ARG A 1 118 ? -22.477 -10.057 42.053 1.00 82.38 118 ARG A O 1
ATOM 981 N N . ASN A 1 119 ? -21.949 -9.840 44.222 1.00 81.12 119 ASN A N 1
ATOM 982 C CA . ASN A 1 119 ? -21.082 -8.688 44.026 1.00 81.12 119 ASN A CA 1
ATOM 983 C C . ASN A 1 119 ? -19.747 -9.124 43.399 1.00 81.12 119 ASN A C 1
ATOM 985 O O . ASN A 1 119 ? -19.190 -10.174 43.744 1.00 81.12 119 ASN A O 1
ATOM 989 N N . LEU A 1 120 ? -19.231 -8.295 42.495 1.00 83.50 120 LEU A N 1
ATOM 990 C CA . LEU A 1 120 ? -17.927 -8.491 41.867 1.00 83.50 120 LEU A CA 1
ATOM 991 C C . LEU A 1 120 ? -16.835 -7.801 42.679 1.00 83.50 120 LEU A C 1
ATOM 993 O O . LEU A 1 120 ? -17.041 -6.703 43.206 1.00 83.50 120 LEU A O 1
ATOM 997 N N . SER A 1 121 ? -15.662 -8.427 42.758 1.00 86.19 121 SER A N 1
ATOM 998 C CA . SER A 1 121 ? -14.469 -7.740 43.246 1.00 86.19 121 SER A CA 1
ATOM 999 C C . SER A 1 121 ? -13.980 -6.722 42.211 1.00 86.19 121 SER A C 1
ATOM 1001 O O . SER A 1 121 ? -14.320 -6.786 41.027 1.00 86.19 121 SER A O 1
ATOM 1003 N N . LYS A 1 122 ? -13.145 -5.775 42.645 1.00 82.44 122 LYS A N 1
ATOM 1004 C CA . LYS A 1 122 ? -12.547 -4.789 41.739 1.00 82.44 122 LYS A CA 1
ATOM 1005 C C . LYS A 1 122 ? -11.723 -5.463 40.637 1.00 82.44 122 LYS A C 1
ATOM 1007 O O . LYS A 1 122 ? -11.807 -5.073 39.481 1.00 82.44 122 LYS A O 1
ATOM 1012 N N . GLU A 1 123 ? -10.976 -6.500 40.996 1.00 87.31 123 GLU A N 1
ATOM 1013 C CA . GLU A 1 123 ? -10.137 -7.273 40.081 1.00 87.31 123 GLU A CA 1
ATOM 1014 C C . GLU A 1 123 ? -10.977 -8.019 39.037 1.00 87.31 123 GLU A C 1
ATOM 1016 O O . GLU A 1 123 ? -10.582 -8.117 37.877 1.00 87.31 123 GLU A O 1
ATOM 1021 N N . GLU A 1 124 ? -12.152 -8.518 39.426 1.00 83.62 124 GLU A N 1
ATOM 1022 C CA . GLU A 1 124 ? -13.089 -9.157 38.499 1.00 83.62 124 GLU A CA 1
ATOM 1023 C C . GLU A 1 124 ? -13.688 -8.144 37.523 1.00 83.62 124 GLU A C 1
ATOM 1025 O O . GLU A 1 124 ? -13.768 -8.423 36.328 1.00 83.62 124 GLU A O 1
ATOM 1030 N N . ILE A 1 125 ? -14.049 -6.950 38.006 1.00 83.62 125 ILE A N 1
ATOM 1031 C CA . ILE A 1 125 ? -14.525 -5.850 37.157 1.00 83.62 125 ILE A CA 1
ATOM 1032 C C . ILE A 1 125 ? -13.453 -5.476 36.130 1.00 83.62 125 ILE A C 1
ATOM 1034 O O . ILE A 1 125 ? -13.743 -5.450 34.933 1.00 83.62 125 ILE A O 1
ATOM 1038 N N . ASP A 1 126 ? -12.218 -5.242 36.580 1.00 84.81 126 ASP A N 1
ATOM 1039 C CA . ASP A 1 126 ? -11.096 -4.905 35.700 1.00 84.81 126 ASP A CA 1
ATOM 1040 C C . ASP A 1 126 ? -10.859 -6.025 34.666 1.00 84.81 126 ASP A C 1
ATOM 1042 O O . ASP A 1 126 ? -10.723 -5.757 33.472 1.00 84.81 126 ASP A O 1
ATOM 1046 N N . SER A 1 127 ? -10.936 -7.296 35.080 1.00 87.19 127 SER A N 1
ATOM 1047 C CA . SER A 1 127 ? -10.802 -8.445 34.176 1.00 87.19 127 SER A CA 1
ATOM 1048 C C . SER A 1 127 ? -11.917 -8.525 33.122 1.00 87.19 127 SER A C 1
ATOM 1050 O O . SER A 1 127 ? -11.642 -8.797 31.947 1.00 87.19 127 SER A O 1
ATOM 1052 N N . PHE A 1 128 ? -13.175 -8.263 33.492 1.00 86.75 128 PHE A N 1
ATOM 1053 C CA . PHE A 1 128 ? -14.280 -8.221 32.529 1.00 86.75 128 PHE A CA 1
ATOM 1054 C C . PHE A 1 128 ? -14.140 -7.050 31.549 1.00 86.75 128 PHE A C 1
ATOM 1056 O O . PHE A 1 128 ? -14.409 -7.224 30.353 1.00 86.75 128 PHE A O 1
ATOM 1063 N N . LEU A 1 129 ? -13.674 -5.889 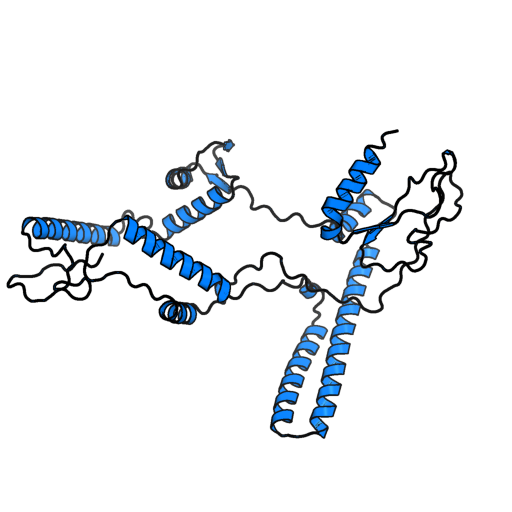32.025 1.00 85.62 129 LEU A N 1
ATOM 1064 C CA . LEU A 1 129 ? -13.381 -4.722 31.190 1.00 85.62 129 LEU A CA 1
ATOM 1065 C C . LEU A 1 129 ? -12.258 -5.006 30.186 1.00 85.62 129 LEU A C 1
ATOM 1067 O O . LEU A 1 129 ? -12.391 -4.676 29.005 1.00 85.62 129 LEU A O 1
ATOM 1071 N N . ASP A 1 130 ? -11.192 -5.679 30.608 1.00 85.69 130 ASP A N 1
ATOM 1072 C CA . ASP A 1 130 ? -10.116 -6.088 29.703 1.00 85.69 130 ASP A CA 1
ATOM 1073 C C . ASP A 1 130 ? -10.619 -7.090 28.659 1.00 85.69 130 ASP A C 1
ATOM 1075 O O . ASP A 1 130 ? -10.357 -6.942 27.463 1.00 85.69 130 ASP A O 1
ATOM 1079 N N . THR A 1 131 ? -11.442 -8.052 29.082 1.00 86.50 131 THR A N 1
ATOM 1080 C CA . THR A 1 131 ? -12.009 -9.075 28.194 1.00 86.50 131 THR A CA 1
ATOM 1081 C C . THR A 1 131 ? -12.896 -8.460 27.106 1.00 86.50 131 THR A C 1
ATOM 1083 O O . THR A 1 131 ? -12.788 -8.833 25.933 1.00 86.50 131 THR A O 1
ATOM 1086 N N . ILE A 1 132 ? -13.769 -7.502 27.449 1.00 85.50 132 ILE A N 1
ATOM 1087 C CA . ILE A 1 132 ? -14.584 -6.808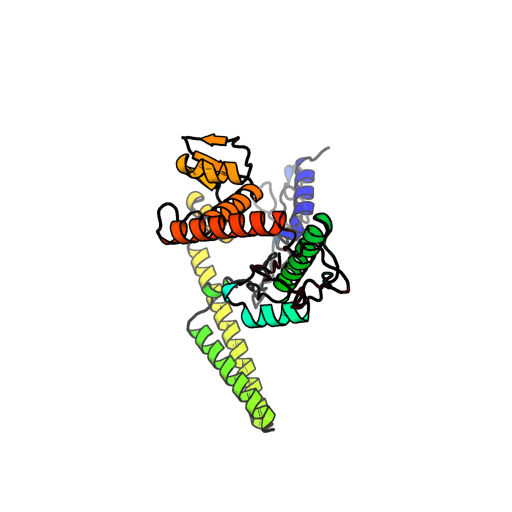 26.438 1.00 85.50 132 ILE A CA 1
ATOM 1088 C C . ILE A 1 132 ? -13.721 -5.923 25.536 1.00 85.50 132 ILE A C 1
ATOM 1090 O O . ILE A 1 132 ? -13.956 -5.865 24.327 1.00 85.50 132 ILE A O 1
ATOM 1094 N N . ASN A 1 133 ? -12.698 -5.268 26.088 1.00 86.31 133 ASN A N 1
ATOM 1095 C CA . ASN A 1 133 ? -11.803 -4.406 25.327 1.00 86.31 133 ASN A CA 1
ATOM 1096 C C . ASN A 1 133 ? -11.013 -5.209 24.282 1.00 86.31 133 ASN A C 1
ATOM 1098 O O . ASN A 1 133 ? -10.940 -4.825 23.112 1.00 86.31 133 ASN A O 1
ATOM 1102 N N . ASP A 1 134 ? -10.496 -6.375 24.659 1.00 86.88 134 ASP A N 1
ATOM 1103 C CA . ASP A 1 134 ? -9.789 -7.266 23.743 1.00 86.88 134 ASP A CA 1
ATOM 1104 C C . ASP A 1 134 ? -10.724 -7.881 22.699 1.00 86.88 134 ASP A C 1
ATOM 1106 O O . ASP A 1 134 ? -10.383 -7.916 21.511 1.00 86.88 134 ASP A O 1
ATOM 1110 N N . ALA A 1 135 ? -11.948 -8.254 23.086 1.00 86.50 135 ALA A N 1
ATOM 1111 C CA . ALA A 1 135 ? -12.967 -8.679 22.132 1.00 86.50 135 ALA A CA 1
ATOM 1112 C C . ALA A 1 135 ? -13.265 -7.579 21.097 1.00 86.50 135 ALA A C 1
ATOM 1114 O O . ALA A 1 135 ? -13.310 -7.860 19.896 1.00 86.50 135 ALA A O 1
ATOM 1115 N N . ILE A 1 136 ? -13.399 -6.319 21.529 1.00 87.06 136 ILE A N 1
ATOM 1116 C CA . ILE A 1 136 ? -13.595 -5.164 20.643 1.00 87.06 136 ILE A CA 1
ATOM 1117 C C . ILE A 1 136 ? -12.404 -4.993 19.696 1.00 87.06 136 ILE A C 1
ATOM 1119 O O . ILE A 1 136 ? -12.620 -4.828 18.492 1.00 87.06 136 ILE A O 1
ATOM 1123 N N . LYS A 1 137 ? -11.161 -5.056 20.194 1.00 86.44 137 LYS A N 1
ATOM 1124 C CA . LYS A 1 137 ? -9.947 -4.932 19.364 1.00 86.44 137 LYS A CA 1
ATOM 1125 C C . LYS A 1 137 ? -9.906 -6.002 18.275 1.00 86.44 137 LYS A C 1
ATOM 1127 O O . LYS A 1 137 ? -9.793 -5.665 17.094 1.00 86.44 137 LYS A O 1
ATOM 1132 N N . ILE A 1 138 ? -10.096 -7.268 18.647 1.00 85.50 138 ILE A N 1
ATOM 1133 C CA . ILE A 1 138 ? -10.137 -8.397 17.704 1.00 85.50 138 ILE A CA 1
ATOM 1134 C C . ILE A 1 138 ? -11.249 -8.183 16.666 1.00 85.50 138 ILE A C 1
ATOM 1136 O O . ILE A 1 138 ? -11.058 -8.397 15.464 1.00 85.50 138 ILE A O 1
ATOM 1140 N N . PHE A 1 139 ? -12.422 -7.714 17.097 1.00 87.81 139 PHE A N 1
ATOM 1141 C CA . PHE A 1 139 ? -13.531 -7.451 16.185 1.00 87.81 139 PHE A CA 1
ATOM 1142 C C . PHE A 1 139 ? -13.236 -6.288 15.233 1.00 87.81 139 PHE A C 1
ATOM 1144 O O . PHE A 1 139 ? -13.580 -6.350 14.049 1.00 87.81 139 PHE A O 1
ATOM 1151 N N . ILE A 1 140 ? -12.570 -5.232 15.700 1.00 86.19 140 ILE A N 1
ATOM 1152 C CA . ILE A 1 140 ? -12.126 -4.120 14.854 1.00 86.19 140 ILE A CA 1
ATOM 1153 C C . ILE A 1 140 ? -11.178 -4.632 13.771 1.00 86.19 140 ILE A C 1
ATOM 1155 O O . ILE A 1 140 ? -11.392 -4.338 12.592 1.00 86.19 140 ILE A O 1
ATOM 1159 N N . GLU A 1 141 ? -10.181 -5.435 14.137 1.00 84.62 141 GLU A N 1
ATOM 1160 C CA . GLU A 1 141 ? -9.186 -5.951 13.195 1.00 84.62 141 GLU A CA 1
ATOM 1161 C C . GLU A 1 141 ? -9.790 -6.793 12.071 1.00 84.62 141 GLU A C 1
ATOM 1163 O O . GLU A 1 141 ? -9.329 -6.695 10.926 1.00 84.62 141 GLU A O 1
ATOM 1168 N N . ASN A 1 142 ? -10.826 -7.570 12.394 1.00 84.44 142 ASN A N 1
ATOM 1169 C CA . ASN A 1 142 ? -11.482 -8.495 11.474 1.00 84.44 142 ASN A CA 1
ATOM 1170 C C . ASN A 1 142 ? -12.592 -7.847 10.636 1.00 84.44 142 ASN A C 1
ATOM 1172 O O . ASN A 1 142 ? -12.850 -8.273 9.509 1.00 84.44 142 ASN A O 1
ATOM 1176 N N . THR A 1 143 ? -13.266 -6.824 11.167 1.00 84.62 143 THR A N 1
ATOM 1177 C CA . THR A 1 143 ? -14.521 -6.323 10.577 1.00 84.62 143 THR A CA 1
ATOM 1178 C C . THR A 1 143 ? -14.401 -4.927 9.978 1.00 84.62 143 THR A C 1
ATOM 1180 O O . THR A 1 143 ? -15.161 -4.585 9.065 1.00 84.62 143 THR A O 1
ATOM 1183 N N . VAL A 1 144 ? -13.478 -4.092 10.470 1.00 85.94 144 VAL A N 1
ATOM 1184 C CA . VAL A 1 144 ? -13.309 -2.732 9.947 1.00 85.94 144 VAL A CA 1
ATOM 1185 C C . VAL A 1 144 ? -12.595 -2.797 8.596 1.00 85.94 144 VAL A C 1
ATOM 1187 O O . VAL A 1 144 ? -11.487 -3.328 8.503 1.00 85.94 144 VAL A O 1
ATOM 1190 N N . PRO A 1 145 ? -13.186 -2.235 7.524 1.00 82.75 145 PRO A N 1
ATOM 1191 C CA . PRO A 1 145 ? -12.533 -2.209 6.226 1.00 82.75 145 PRO A CA 1
ATOM 1192 C C . PRO A 1 145 ? -11.230 -1.418 6.330 1.00 82.75 145 PRO A C 1
ATOM 1194 O O . PRO A 1 145 ? -11.227 -0.264 6.758 1.00 82.75 145 PRO A O 1
ATOM 1197 N N . LYS A 1 146 ? -10.119 -2.019 5.911 1.00 82.19 146 LYS A N 1
ATOM 1198 C CA . LYS A 1 146 ? -8.815 -1.356 5.906 1.00 82.19 146 LYS A CA 1
ATOM 1199 C C . LYS A 1 146 ? -8.575 -0.688 4.555 1.00 82.19 146 LYS A C 1
ATOM 1201 O O . LYS A 1 146 ? -9.086 -1.118 3.518 1.00 82.19 146 LYS A O 1
ATOM 1206 N N . ALA A 1 147 ? -7.837 0.413 4.562 1.00 67.94 147 ALA A N 1
ATOM 1207 C CA . ALA A 1 147 ? -7.415 1.086 3.354 1.00 67.94 147 ALA A CA 1
ATOM 1208 C C . ALA A 1 147 ? -6.498 0.138 2.582 1.00 67.94 147 ALA A C 1
ATOM 1210 O O . ALA A 1 147 ? -5.346 -0.073 2.957 1.00 67.94 147 ALA A O 1
ATOM 1211 N N . THR A 1 148 ? -7.009 -0.412 1.483 1.00 60.47 148 THR A N 1
ATOM 1212 C CA . THR A 1 148 ? -6.159 -0.976 0.434 1.00 60.47 148 THR A CA 1
ATOM 1213 C C . THR A 1 148 ? -5.186 0.110 -0.003 1.00 60.47 148 THR A C 1
ATOM 1215 O O . THR A 1 148 ? -5.574 1.289 0.020 1.00 60.47 148 THR A O 1
ATOM 1218 N N . SER A 1 149 ? -3.957 -0.256 -0.393 1.00 54.62 149 SER A N 1
ATOM 1219 C CA . SER A 1 149 ? -2.978 0.706 -0.912 1.00 54.62 149 SER A CA 1
ATOM 1220 C C . SER A 1 149 ? -3.712 1.717 -1.789 1.00 54.62 149 SER A C 1
ATOM 1222 O O . SER A 1 149 ? -4.438 1.363 -2.725 1.00 54.62 149 SER A O 1
ATOM 1224 N N . ARG A 1 150 ? -3.609 3.011 -1.451 1.00 48.31 150 ARG A N 1
ATOM 1225 C CA . ARG A 1 150 ? -3.896 4.034 -2.453 1.00 48.31 150 ARG A CA 1
ATOM 1226 C C . ARG A 1 150 ? -2.851 3.769 -3.509 1.00 48.31 150 ARG A C 1
ATOM 1228 O O . ARG A 1 150 ? -1.710 4.201 -3.358 1.00 48.31 150 ARG A O 1
ATOM 1235 N N . ILE A 1 151 ? -3.221 3.000 -4.529 1.00 46.31 151 ILE A N 1
ATOM 1236 C CA . ILE A 1 151 ? -2.360 2.801 -5.670 1.00 46.31 151 ILE A CA 1
ATOM 1237 C C . ILE A 1 151 ? -2.048 4.227 -6.118 1.00 46.31 151 ILE A C 1
ATOM 1239 O O . ILE A 1 151 ? -2.945 4.991 -6.494 1.00 46.31 151 ILE A O 1
ATOM 1243 N N . ARG A 1 152 ? -0.773 4.621 -6.035 1.00 50.12 152 ARG A N 1
ATOM 1244 C CA . ARG A 1 152 ? -0.295 5.898 -6.583 1.00 50.12 152 ARG A CA 1
ATOM 1245 C C . ARG A 1 152 ? -0.604 5.996 -8.089 1.00 50.12 152 ARG A C 1
ATOM 1247 O O . ARG A 1 152 ? -0.418 7.044 -8.689 1.00 50.12 152 ARG A O 1
ATOM 1254 N N . SER A 1 153 ? -1.175 4.949 -8.688 1.00 53.84 153 SER A N 1
ATOM 1255 C CA . SER A 1 153 ? -1.729 4.920 -10.032 1.00 53.84 153 SER A CA 1
ATOM 1256 C C . SER A 1 153 ? -2.861 5.898 -10.302 1.00 53.84 153 SER A C 1
ATOM 1258 O O . SER A 1 153 ? -3.190 6.069 -11.470 1.00 53.84 153 SER A O 1
ATOM 1260 N N . GLN A 1 154 ? -3.420 6.604 -9.310 1.00 56.53 154 GLN A N 1
ATOM 1261 C CA . GLN A 1 154 ? -4.331 7.717 -9.606 1.00 56.53 154 GLN A CA 1
ATOM 1262 C C . GLN A 1 154 ? -3.691 8.768 -10.527 1.00 56.53 154 GLN A C 1
ATOM 1264 O O . GLN A 1 154 ? -4.392 9.304 -11.382 1.00 56.53 154 GLN A O 1
ATOM 1269 N N . TYR A 1 155 ? -2.371 8.990 -10.433 1.00 57.81 155 TYR A N 1
ATOM 1270 C CA . TYR A 1 155 ? -1.632 9.836 -11.383 1.00 57.81 155 TYR A CA 1
ATOM 1271 C C . TYR A 1 155 ? -1.668 9.292 -12.818 1.00 57.81 155 TYR A C 1
ATOM 1273 O O . TYR A 1 155 ? -1.625 10.062 -13.775 1.00 57.81 155 TYR A O 1
ATOM 1281 N N . TYR A 1 156 ? -1.792 7.973 -12.971 1.00 62.66 156 TYR A N 1
ATOM 1282 C CA . TYR A 1 156 ? -1.845 7.295 -14.261 1.00 62.66 156 TYR A CA 1
ATOM 1283 C C . TYR A 1 156 ? -3.284 7.074 -14.767 1.00 62.66 156 TYR A C 1
ATOM 1285 O O . TYR A 1 156 ? -3.459 6.696 -15.923 1.00 62.66 156 TYR A O 1
ATOM 1293 N N . LEU A 1 157 ? -4.324 7.348 -13.964 1.00 71.69 157 LEU A N 1
ATOM 1294 C CA . LEU A 1 157 ? -5.736 7.195 -14.348 1.00 71.69 157 LEU A CA 1
ATOM 1295 C C . LEU A 1 157 ? -6.245 8.397 -15.160 1.00 71.69 157 LEU A C 1
ATOM 1297 O O . LEU A 1 157 ? -6.809 9.353 -14.623 1.00 71.69 157 LEU A O 1
ATOM 1301 N N . THR A 1 158 ? -6.123 8.318 -16.483 1.00 81.88 158 THR A N 1
ATOM 1302 C CA . THR A 1 158 ? -6.716 9.297 -17.405 1.00 81.88 158 THR A CA 1
ATOM 1303 C C . THR A 1 158 ? -8.243 9.173 -17.476 1.00 81.88 158 THR A C 1
ATOM 1305 O O . THR A 1 158 ? -8.835 8.142 -17.144 1.00 81.88 158 THR A O 1
ATOM 1308 N N . ASN A 1 159 ? -8.914 10.211 -17.988 1.00 86.44 159 ASN A N 1
ATOM 1309 C CA . ASN A 1 159 ? -10.351 10.148 -18.284 1.00 86.44 159 ASN A CA 1
ATOM 1310 C C . ASN A 1 159 ? -10.696 9.011 -19.261 1.00 86.44 159 ASN A C 1
ATOM 1312 O O . ASN A 1 159 ? -11.772 8.422 -19.157 1.00 86.44 159 ASN A O 1
ATOM 1316 N N . LYS A 1 160 ? -9.778 8.665 -20.174 1.00 88.81 160 LYS A N 1
ATOM 1317 C CA . LYS A 1 160 ? -9.929 7.525 -21.084 1.00 88.81 160 LYS A CA 1
ATOM 1318 C C . LYS A 1 160 ? -9.920 6.199 -20.319 1.00 88.81 160 LYS A C 1
ATOM 1320 O O . LYS A 1 160 ? -10.842 5.409 -20.495 1.00 88.81 160 LYS A O 1
ATOM 1325 N N . ILE A 1 161 ? -8.980 6.000 -19.391 1.00 86.31 161 ILE A N 1
ATOM 1326 C CA . ILE A 1 161 ? -8.942 4.797 -18.541 1.00 86.31 161 ILE A CA 1
ATOM 1327 C C . ILE A 1 161 ? -10.210 4.688 -17.686 1.00 86.31 161 ILE A C 1
ATOM 1329 O O . ILE A 1 161 ? -10.799 3.612 -17.604 1.00 86.31 161 ILE A O 1
ATOM 1333 N N . LYS A 1 162 ? -10.700 5.797 -17.115 1.00 86.94 162 LYS A N 1
ATOM 1334 C CA . LYS A 1 162 ? -11.968 5.811 -16.358 1.00 86.94 162 LYS A CA 1
ATOM 1335 C C . LYS A 1 162 ? -13.162 5.380 -17.219 1.00 86.94 162 LYS A C 1
ATOM 1337 O O . LYS A 1 162 ? -13.992 4.589 -16.771 1.00 86.94 162 LYS A O 1
ATOM 1342 N N . LYS A 1 163 ? -13.242 5.858 -18.468 1.00 91.31 163 LYS A N 1
ATOM 1343 C CA . LYS A 1 163 ? -14.273 5.431 -19.431 1.00 91.31 163 LYS A CA 1
ATOM 1344 C C . LYS A 1 163 ? -14.160 3.935 -19.743 1.00 91.31 163 LYS A C 1
ATOM 1346 O O . LYS A 1 163 ? -15.167 3.236 -19.671 1.00 91.31 163 LYS A O 1
ATOM 1351 N N . LEU A 1 164 ? -12.953 3.431 -20.005 1.00 90.75 164 LEU A N 1
ATOM 1352 C CA . LEU A 1 164 ? -12.709 2.007 -20.265 1.00 90.75 164 LEU A CA 1
ATOM 1353 C C . LEU A 1 164 ? -13.049 1.120 -19.056 1.00 90.75 164 LEU A C 1
ATOM 1355 O O . LEU A 1 164 ? -13.647 0.060 -19.217 1.00 90.75 164 LEU A O 1
ATOM 1359 N N . GLN A 1 165 ? -12.751 1.563 -17.832 1.00 89.00 165 GLN A N 1
ATOM 1360 C CA . GLN A 1 165 ? -13.152 0.862 -16.608 1.00 89.00 165 GLN A CA 1
ATOM 1361 C C . GLN A 1 165 ? -14.677 0.804 -16.453 1.00 89.00 165 GLN A C 1
ATOM 1363 O O . GLN A 1 165 ? -15.215 -0.249 -16.112 1.00 89.00 165 GLN A O 1
ATOM 1368 N N . LYS A 1 166 ? -15.392 1.895 -16.763 1.00 91.88 166 LYS A N 1
ATOM 1369 C CA . LYS A 1 166 ? -16.863 1.897 -16.784 1.00 91.88 166 LYS A CA 1
ATOM 1370 C C . LYS A 1 166 ? -17.407 0.915 -17.828 1.00 91.88 166 LYS A C 1
ATOM 1372 O O . LYS A 1 166 ? -18.308 0.137 -17.524 1.00 91.88 166 LYS A O 1
ATOM 1377 N N . LEU A 1 167 ? -16.823 0.899 -19.029 1.00 91.56 167 LEU A N 1
ATOM 1378 C CA . LEU A 1 167 ? -17.174 -0.058 -20.084 1.00 91.56 167 LEU A CA 1
ATOM 1379 C C . LEU A 1 167 ? -16.913 -1.507 -19.655 1.00 91.56 167 LEU A C 1
ATOM 1381 O O . LEU A 1 167 ? -17.768 -2.363 -19.872 1.00 91.56 167 LEU A O 1
ATOM 1385 N N . LYS A 1 168 ? -15.791 -1.783 -18.979 1.00 93.38 168 LYS A N 1
ATOM 1386 C CA . LYS A 1 168 ? -15.482 -3.099 -18.402 1.00 93.38 168 LYS A CA 1
ATOM 1387 C C . LYS A 1 168 ? -16.570 -3.547 -17.424 1.00 93.38 168 LYS A C 1
ATOM 1389 O O . LYS A 1 168 ? -17.061 -4.665 -17.551 1.00 93.38 168 LYS A O 1
ATOM 1394 N N . SER A 1 169 ? -16.968 -2.690 -16.482 1.00 92.50 169 SER A N 1
ATOM 1395 C CA . SER A 1 169 ? -18.012 -3.008 -15.495 1.00 92.50 169 SER A CA 1
ATOM 1396 C C . SER A 1 169 ? -19.374 -3.264 -16.146 1.00 92.50 169 SER A C 1
ATOM 1398 O O . SER A 1 169 ? -20.057 -4.230 -15.799 1.00 92.50 169 SER A O 1
ATOM 1400 N N . ASN A 1 170 ? -19.748 -2.454 -17.141 1.00 92.81 170 ASN A N 1
ATOM 1401 C CA . ASN A 1 170 ? -20.981 -2.650 -17.905 1.00 92.81 170 ASN A CA 1
ATOM 1402 C C . ASN A 1 170 ? -20.958 -3.975 -18.683 1.00 92.81 170 ASN A C 1
ATOM 1404 O O . ASN A 1 170 ? -21.918 -4.741 -18.630 1.00 92.81 170 ASN A O 1
ATOM 1408 N N . THR A 1 171 ? -19.842 -4.276 -19.350 1.00 91.06 171 THR A N 1
ATOM 1409 C CA . THR A 1 171 ? -19.651 -5.513 -20.128 1.00 91.06 171 THR A CA 1
ATOM 1410 C C . THR A 1 171 ? -19.671 -6.747 -19.228 1.00 91.06 171 THR A C 1
ATOM 1412 O O . THR A 1 171 ? -20.254 -7.765 -19.585 1.00 91.06 171 THR A O 1
ATOM 1415 N N . LEU A 1 172 ? -19.093 -6.657 -18.028 1.00 92.38 172 LEU A N 1
ATOM 1416 C CA . LEU A 1 172 ? -19.142 -7.728 -17.033 1.00 92.38 172 LEU A CA 1
ATOM 1417 C C . LEU A 1 172 ? -20.576 -7.973 -16.537 1.00 92.38 172 LEU A C 1
ATOM 1419 O O . LEU A 1 172 ? -21.014 -9.114 -16.427 1.00 92.38 172 LEU A O 1
ATOM 1423 N N . THR A 1 173 ? -21.332 -6.899 -16.301 1.00 92.06 173 THR A N 1
ATOM 1424 C CA . THR A 1 173 ? -22.750 -6.989 -15.923 1.00 92.06 173 THR A CA 1
ATOM 1425 C C . THR A 1 173 ? -23.577 -7.641 -17.032 1.00 92.06 173 THR A C 1
ATOM 1427 O O . THR A 1 173 ? -24.406 -8.508 -16.757 1.00 92.06 173 THR A O 1
ATOM 1430 N N . LEU A 1 174 ? -23.327 -7.265 -18.292 1.00 89.88 174 LEU A N 1
ATOM 1431 C CA . LEU A 1 174 ? -23.947 -7.892 -19.458 1.00 89.88 174 LEU A CA 1
ATOM 1432 C C . LEU A 1 174 ? -23.597 -9.382 -19.539 1.00 89.88 174 LEU A C 1
ATOM 1434 O O . LEU A 1 174 ? -24.497 -10.200 -19.705 1.00 89.88 174 LEU A O 1
ATOM 1438 N N . LEU A 1 175 ? -22.327 -9.746 -19.344 1.00 91.44 175 LEU A N 1
ATOM 1439 C CA . LEU A 1 175 ? -21.881 -11.139 -19.343 1.00 91.44 175 LEU A CA 1
ATOM 1440 C C . LEU A 1 175 ? -22.638 -11.973 -18.303 1.00 91.44 175 LEU A C 1
ATOM 1442 O O . LEU A 1 175 ? -23.134 -13.044 -18.636 1.00 91.44 175 LEU A O 1
ATOM 1446 N N . HIS A 1 176 ? -22.787 -11.469 -17.076 1.00 90.75 176 HIS A N 1
ATOM 1447 C CA . HIS A 1 176 ? -23.544 -12.163 -16.032 1.00 90.75 176 HIS A CA 1
ATOM 1448 C C . HIS A 1 176 ? -25.024 -12.350 -16.391 1.00 90.75 176 HIS A C 1
ATOM 1450 O O . HIS A 1 176 ? -25.595 -13.400 -16.103 1.00 90.75 176 HIS A O 1
ATOM 1456 N N . ARG A 1 177 ? -25.652 -11.367 -17.049 1.00 89.94 177 ARG A N 1
ATOM 1457 C CA . ARG A 1 177 ? -27.032 -11.506 -17.549 1.00 89.94 177 ARG A CA 1
ATOM 1458 C C . ARG A 1 177 ? -27.127 -12.555 -18.658 1.00 89.94 177 ARG A C 1
ATOM 1460 O O . ARG A 1 177 ? -28.012 -13.401 -18.616 1.00 89.94 177 ARG A O 1
ATOM 1467 N N . LEU A 1 178 ? -26.196 -12.539 -19.610 1.00 89.25 178 LEU A N 1
ATOM 1468 C CA . LEU A 1 178 ? -26.155 -13.504 -20.713 1.00 89.25 178 LEU A CA 1
ATOM 1469 C C . LEU A 1 178 ? -25.897 -14.935 -20.231 1.00 89.25 178 LEU A C 1
ATOM 1471 O O . LEU A 1 178 ? -26.481 -15.868 -20.775 1.00 89.25 178 LEU A O 1
ATOM 1475 N N . GLN A 1 179 ? -25.076 -15.102 -19.191 1.00 88.62 179 GLN A N 1
ATOM 1476 C CA . GLN A 1 179 ? -24.845 -16.390 -18.531 1.00 88.62 179 GLN A CA 1
ATOM 1477 C C . GLN A 1 179 ? -26.110 -16.943 -17.871 1.00 88.62 179 GLN A C 1
ATOM 1479 O O . GLN A 1 179 ? -26.352 -18.138 -17.964 1.00 88.62 179 GLN A O 1
ATOM 1484 N N . ARG A 1 180 ? -26.942 -16.093 -17.253 1.00 88.06 180 ARG A N 1
ATOM 1485 C CA . ARG A 1 180 ? -28.242 -16.521 -16.702 1.00 88.06 180 ARG A CA 1
ATOM 1486 C C . ARG A 1 180 ? -29.232 -16.941 -17.790 1.00 88.06 180 ARG A C 1
ATOM 1488 O O . ARG A 1 180 ? -30.034 -17.834 -17.562 1.00 88.06 180 ARG A O 1
ATOM 1495 N N . ASN A 1 181 ? -29.145 -16.320 -18.965 1.00 86.50 181 ASN A N 1
ATOM 1496 C CA . ASN A 1 181 ? -30.048 -16.564 -20.091 1.00 86.50 181 ASN A CA 1
ATOM 1497 C C . ASN A 1 181 ? -29.519 -17.618 -21.092 1.00 86.50 181 ASN A C 1
ATOM 1499 O O . ASN A 1 181 ? -30.111 -17.781 -22.154 1.00 86.50 181 ASN A O 1
ATOM 1503 N N . ASN A 1 182 ? -28.404 -18.304 -20.797 1.00 85.00 182 ASN A N 1
ATOM 1504 C CA . ASN A 1 182 ? -27.792 -19.366 -21.618 1.00 85.00 182 ASN A CA 1
ATOM 1505 C C . ASN A 1 182 ? -27.528 -19.024 -23.104 1.00 85.00 182 ASN A C 1
ATOM 1507 O O . ASN A 1 182 ? -27.514 -19.905 -23.963 1.00 85.00 182 ASN A O 1
ATOM 1511 N N . ASN A 1 183 ? -27.246 -17.759 -23.438 1.00 83.38 183 ASN A N 1
ATOM 1512 C CA . ASN A 1 183 ? -26.937 -17.368 -24.822 1.00 83.38 183 ASN A CA 1
ATOM 1513 C C . ASN A 1 183 ? -25.442 -17.560 -25.157 1.00 83.38 183 ASN A C 1
ATOM 1515 O O . ASN A 1 183 ? -24.631 -16.639 -25.032 1.00 83.38 183 ASN A O 1
ATOM 1519 N N . ILE A 1 184 ? -25.075 -18.770 -25.590 1.00 82.31 184 ILE A N 1
ATOM 1520 C CA . ILE A 1 184 ? -23.679 -19.214 -25.783 1.00 82.31 184 ILE A CA 1
ATOM 1521 C C . ILE A 1 184 ? -22.895 -18.331 -26.774 1.00 82.31 184 ILE A C 1
ATOM 1523 O O . ILE A 1 184 ? -21.753 -17.953 -26.492 1.00 82.31 184 ILE A O 1
ATOM 1527 N N . ALA A 1 185 ? -23.497 -17.946 -27.905 1.00 82.81 185 ALA A N 1
ATOM 1528 C CA . ALA A 1 185 ? -22.825 -17.139 -28.928 1.00 82.81 185 ALA A CA 1
ATOM 1529 C C . ALA A 1 185 ? -22.487 -15.726 -28.418 1.00 82.81 185 ALA A C 1
ATOM 1531 O O . ALA A 1 185 ? -21.355 -15.252 -28.562 1.00 82.81 185 ALA A O 1
ATOM 1532 N N . GLN A 1 186 ? -23.437 -15.074 -27.738 1.00 86.94 186 GLN A N 1
ATOM 1533 C CA . GLN A 1 186 ? -23.224 -13.739 -27.171 1.00 86.94 186 GLN A CA 1
ATOM 1534 C C . GLN A 1 186 ? -22.266 -13.760 -25.973 1.00 86.94 186 GLN A C 1
ATOM 1536 O O . GLN A 1 186 ? -21.516 -12.802 -25.773 1.00 86.94 186 GLN A O 1
ATOM 1541 N N . ILE A 1 187 ? -22.221 -14.855 -25.204 1.00 88.25 187 ILE A N 1
ATOM 1542 C CA . ILE A 1 187 ? -21.237 -15.047 -24.126 1.00 88.25 187 ILE A CA 1
ATOM 1543 C C . ILE A 1 187 ? -19.810 -15.031 -24.687 1.00 88.25 187 ILE A C 1
ATOM 1545 O O . ILE A 1 187 ? -18.952 -14.342 -24.131 1.00 88.25 187 ILE A O 1
ATOM 1549 N N . SER A 1 188 ? -19.549 -15.753 -25.782 1.00 88.38 188 SER A N 1
ATOM 1550 C CA . SER A 1 188 ? -18.221 -15.798 -26.411 1.00 88.38 188 SER A CA 1
ATOM 1551 C C . SER A 1 188 ? -17.777 -14.414 -26.904 1.00 88.38 188 SER A C 1
ATOM 1553 O O . SER A 1 188 ? -16.707 -13.928 -26.523 1.00 88.38 188 SER A O 1
ATOM 1555 N N . ALA A 1 189 ? -18.648 -13.718 -27.643 1.00 89.38 189 ALA A N 1
ATOM 1556 C CA . ALA A 1 189 ? -18.387 -12.359 -28.121 1.00 89.38 189 ALA A CA 1
ATOM 1557 C C . ALA A 1 189 ? -18.135 -11.369 -26.967 1.00 89.38 189 ALA A C 1
ATOM 1559 O O . ALA A 1 189 ? -17.198 -10.570 -27.008 1.00 89.38 189 ALA A O 1
ATOM 1560 N N . THR A 1 190 ? -18.914 -11.466 -25.885 1.00 90.00 190 THR A N 1
ATOM 1561 C CA . THR A 1 190 ? -18.765 -10.603 -24.702 1.00 90.00 190 THR A CA 1
ATOM 1562 C C . THR A 1 190 ? -17.463 -10.890 -23.946 1.00 90.00 190 THR A C 1
ATOM 1564 O O . THR A 1 190 ? -16.810 -9.960 -23.471 1.00 90.00 190 THR A O 1
ATOM 1567 N N . LYS A 1 191 ? -17.029 -12.157 -23.859 1.00 91.25 191 LYS A N 1
ATOM 1568 C CA . LYS A 1 191 ? -15.720 -12.525 -23.288 1.00 91.25 191 LYS A CA 1
ATOM 1569 C C . LYS A 1 191 ? -14.565 -11.947 -24.109 1.00 91.25 191 LYS A C 1
ATOM 1571 O O . LYS A 1 191 ? -13.615 -11.426 -23.520 1.00 91.25 191 LYS A O 1
ATOM 1576 N N . LEU A 1 192 ? -14.652 -12.001 -25.440 1.00 91.88 192 LEU A N 1
ATOM 1577 C CA . LEU A 1 192 ? -13.653 -11.405 -26.330 1.00 91.88 192 LEU A CA 1
ATOM 1578 C C . LEU A 1 192 ? -13.596 -9.880 -26.165 1.00 91.88 192 LEU A C 1
ATOM 1580 O O . LEU A 1 192 ? -12.516 -9.327 -25.970 1.00 91.88 192 LEU A O 1
ATOM 1584 N N . LEU A 1 193 ? -14.752 -9.210 -26.137 1.00 92.00 193 LEU A N 1
ATOM 1585 C CA . LEU A 1 193 ? -14.833 -7.772 -25.874 1.00 92.00 193 LEU A CA 1
ATOM 1586 C C . LEU A 1 193 ? -14.212 -7.414 -24.515 1.00 92.00 193 LEU A C 1
ATOM 1588 O O . LEU A 1 193 ? -13.438 -6.466 -24.416 1.00 92.00 193 LEU A O 1
ATOM 1592 N N . LEU A 1 194 ? -14.483 -8.202 -23.469 1.00 92.69 194 LEU A N 1
ATOM 1593 C CA . LEU A 1 194 ? -13.891 -7.994 -22.147 1.00 92.69 194 LEU A CA 1
ATOM 1594 C C . LEU A 1 194 ? -12.361 -8.142 -22.170 1.00 92.69 194 LEU A C 1
ATOM 1596 O O . LEU A 1 194 ? -11.669 -7.380 -21.492 1.00 92.69 194 LEU A O 1
ATOM 1600 N N . LYS A 1 195 ? -11.828 -9.099 -22.941 1.00 92.00 195 LYS A N 1
ATOM 1601 C CA . LYS A 1 195 ? -10.381 -9.265 -23.150 1.00 92.00 195 LYS A CA 1
ATOM 1602 C C . LYS A 1 195 ? -9.786 -8.044 -23.857 1.00 92.00 195 LYS A C 1
ATOM 1604 O O . LYS A 1 195 ? -8.781 -7.517 -23.388 1.00 92.00 195 LYS A O 1
ATOM 1609 N N . ASN A 1 196 ? -10.438 -7.548 -24.907 1.00 91.69 196 ASN A N 1
ATOM 1610 C CA . ASN A 1 196 ? -9.989 -6.363 -25.641 1.00 91.69 196 ASN A CA 1
ATOM 1611 C C . ASN A 1 196 ? -9.993 -5.112 -24.754 1.00 91.69 196 ASN A C 1
ATOM 1613 O O . ASN A 1 196 ? -8.979 -4.428 -24.675 1.00 91.69 196 ASN A O 1
ATOM 1617 N N . ILE A 1 197 ? -11.067 -4.878 -23.990 1.00 90.44 197 ILE A N 1
ATOM 1618 C CA . ILE A 1 197 ? -11.140 -3.760 -23.034 1.00 90.44 197 ILE A CA 1
ATOM 1619 C C . ILE A 1 197 ? -10.018 -3.858 -21.990 1.00 90.44 197 ILE A C 1
ATOM 1621 O O . ILE A 1 197 ? -9.416 -2.849 -21.633 1.00 90.44 197 ILE A O 1
ATOM 1625 N N . ARG A 1 198 ? -9.708 -5.063 -21.489 1.00 88.38 198 ARG A N 1
ATOM 1626 C CA . ARG A 1 198 ? -8.586 -5.258 -20.552 1.00 88.38 198 ARG A CA 1
ATOM 1627 C C . ARG A 1 198 ? -7.243 -4.900 -21.193 1.00 88.38 198 ARG A C 1
ATOM 1629 O O . ARG A 1 198 ? -6.458 -4.210 -20.551 1.00 88.38 198 ARG A O 1
ATOM 1636 N N . ASN A 1 199 ? -7.008 -5.321 -22.434 1.00 88.06 199 ASN A N 1
ATOM 1637 C CA . ASN A 1 199 ? -5.787 -4.990 -23.168 1.00 88.06 199 ASN A CA 1
ATOM 1638 C C . ASN A 1 199 ? -5.673 -3.483 -23.436 1.00 88.06 199 ASN A C 1
ATOM 1640 O O . ASN A 1 199 ? -4.608 -2.913 -23.237 1.00 88.06 199 ASN A O 1
ATOM 1644 N N . GLU A 1 200 ? -6.763 -2.814 -23.818 1.00 88.75 200 GLU A N 1
ATOM 1645 C CA . GLU A 1 200 ? -6.761 -1.361 -24.025 1.00 88.75 200 GLU A CA 1
ATOM 1646 C C . GLU A 1 200 ? -6.498 -0.583 -22.736 1.00 88.75 200 GLU A C 1
ATOM 1648 O O . GLU A 1 200 ? -5.742 0.387 -22.751 1.00 88.75 200 GLU A O 1
ATOM 1653 N N . ILE A 1 201 ? -7.087 -1.011 -21.612 1.00 86.62 201 ILE A N 1
ATOM 1654 C CA . ILE A 1 201 ? -6.784 -0.429 -20.298 1.00 86.62 201 ILE A CA 1
ATOM 1655 C C . ILE A 1 201 ? -5.290 -0.572 -20.005 1.00 86.62 201 ILE A C 1
ATOM 1657 O O . ILE A 1 201 ? -4.668 0.405 -19.597 1.00 86.62 201 ILE A O 1
ATOM 1661 N N . GLN A 1 202 ? -4.724 -1.762 -20.224 1.00 84.56 202 GLN A N 1
ATOM 1662 C CA . GLN A 1 202 ? -3.307 -2.012 -19.981 1.00 84.56 202 GLN A CA 1
ATOM 1663 C C . GLN A 1 202 ? -2.425 -1.121 -20.861 1.00 84.56 202 GLN A C 1
ATOM 1665 O O . GLN A 1 202 ? -1.559 -0.432 -20.336 1.00 84.56 202 GLN A O 1
ATOM 1670 N N . ASN A 1 203 ? -2.687 -1.074 -22.167 1.00 85.81 203 ASN A N 1
ATOM 1671 C CA . ASN A 1 203 ? -1.917 -0.266 -23.112 1.00 85.81 203 ASN A CA 1
ATOM 1672 C C . ASN A 1 203 ? -1.977 1.227 -22.767 1.00 85.81 203 ASN A C 1
ATOM 1674 O O . ASN A 1 203 ? -0.961 1.911 -22.786 1.00 85.81 203 ASN A O 1
ATOM 1678 N N . GLU A 1 204 ? -3.157 1.747 -22.419 1.00 86.06 204 GLU A N 1
ATOM 1679 C CA . GLU A 1 204 ? -3.305 3.159 -22.062 1.00 86.06 204 GLU A CA 1
ATOM 1680 C C . GLU A 1 204 ? -2.591 3.498 -20.745 1.00 86.06 204 GLU A C 1
ATOM 1682 O O . GLU A 1 204 ? -2.024 4.584 -20.618 1.00 86.06 204 GLU A O 1
ATOM 1687 N N . ILE A 1 205 ? -2.593 2.577 -19.774 1.00 83.50 205 ILE A N 1
ATOM 1688 C CA . ILE A 1 205 ? -1.813 2.719 -18.539 1.00 83.50 205 ILE A CA 1
ATOM 1689 C C . ILE A 1 205 ? -0.318 2.749 -18.867 1.00 83.50 205 ILE A C 1
ATOM 1691 O O . ILE A 1 205 ? 0.354 3.686 -18.438 1.00 83.50 205 ILE A O 1
ATOM 1695 N N . THR A 1 206 ? 0.183 1.788 -19.650 1.00 81.38 206 THR A N 1
ATOM 1696 C CA . THR A 1 206 ? 1.594 1.724 -20.068 1.00 81.38 206 THR A CA 1
ATOM 1697 C C . THR A 1 206 ? 2.017 3.012 -20.768 1.00 81.38 206 THR A C 1
ATOM 1699 O O . THR A 1 206 ? 2.937 3.679 -20.304 1.00 81.38 206 THR A O 1
ATOM 1702 N N . ASN A 1 207 ? 1.266 3.451 -21.781 1.00 84.88 207 ASN A N 1
ATOM 1703 C CA . ASN A 1 207 ? 1.556 4.680 -22.522 1.00 84.88 207 ASN A CA 1
ATOM 1704 C C . ASN A 1 207 ? 1.593 5.918 -21.615 1.00 84.88 207 ASN A C 1
ATOM 1706 O O . ASN A 1 207 ? 2.378 6.841 -21.826 1.00 84.88 207 ASN A O 1
ATOM 1710 N N . ASN A 1 208 ? 0.709 5.992 -20.616 1.00 83.38 208 ASN A N 1
ATOM 1711 C CA . ASN A 1 208 ? 0.687 7.134 -19.709 1.00 83.38 208 ASN A CA 1
ATOM 1712 C C . ASN A 1 208 ? 1.863 7.110 -18.719 1.00 83.38 208 ASN A C 1
ATOM 1714 O O . ASN A 1 208 ? 2.409 8.163 -18.392 1.00 83.38 208 ASN A O 1
ATOM 1718 N N . ILE A 1 209 ? 2.269 5.922 -18.266 1.00 79.50 209 ILE A N 1
ATOM 1719 C CA . ILE A 1 209 ? 3.473 5.731 -17.449 1.00 79.50 209 ILE A CA 1
ATOM 1720 C C . ILE A 1 209 ? 4.713 6.142 -18.245 1.00 79.50 209 ILE A C 1
ATOM 1722 O O . ILE A 1 209 ? 5.494 6.955 -17.756 1.00 79.50 209 ILE A O 1
ATOM 1726 N N . GLU A 1 210 ? 4.857 5.656 -19.477 1.00 82.31 210 GLU A N 1
ATOM 1727 C CA . GLU A 1 210 ? 5.968 6.001 -20.370 1.00 82.31 210 GLU A CA 1
ATOM 1728 C C . GLU A 1 210 ? 6.050 7.508 -20.601 1.00 82.31 210 GLU A C 1
ATOM 1730 O O . GLU A 1 210 ? 7.071 8.116 -20.301 1.00 82.31 210 GLU A 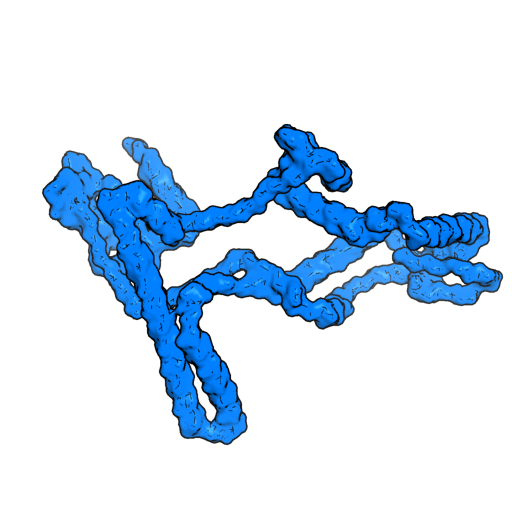O 1
ATOM 1735 N N . ARG A 1 211 ? 4.945 8.151 -21.001 1.00 82.62 211 ARG A N 1
ATOM 1736 C CA . ARG A 1 211 ? 4.898 9.614 -21.188 1.00 82.62 211 ARG A CA 1
ATOM 1737 C C . ARG A 1 211 ? 5.247 10.385 -19.920 1.00 82.62 211 ARG A C 1
ATOM 1739 O O . ARG A 1 211 ? 5.821 11.472 -19.995 1.00 82.62 211 ARG A O 1
ATOM 1746 N N . HIS A 1 212 ? 4.836 9.891 -18.754 1.00 81.62 212 HIS A N 1
ATOM 1747 C CA . HIS A 1 212 ? 5.173 10.520 -17.482 1.00 81.62 212 HIS A CA 1
ATOM 1748 C C . HIS A 1 212 ? 6.678 10.452 -17.216 1.00 81.62 212 HIS A C 1
ATOM 1750 O O . HIS A 1 212 ? 7.278 11.471 -16.860 1.00 81.62 212 HIS A O 1
ATOM 1756 N N . TRP A 1 213 ? 7.281 9.278 -17.401 1.00 79.50 213 TRP A N 1
ATOM 1757 C CA . TRP A 1 213 ? 8.711 9.079 -17.195 1.00 79.50 213 TRP A CA 1
ATOM 1758 C C . TRP A 1 213 ? 9.547 9.808 -18.234 1.00 79.50 213 TRP A C 1
ATOM 1760 O O . TRP A 1 213 ? 10.455 10.528 -17.844 1.00 79.50 213 TRP A O 1
ATOM 1770 N N . GLU A 1 214 ? 9.180 9.752 -19.511 1.00 84.56 214 GLU A N 1
ATOM 1771 C CA . GLU A 1 214 ? 9.818 10.506 -20.591 1.00 84.56 214 GLU A CA 1
ATOM 1772 C C . GLU A 1 214 ? 9.843 12.008 -20.272 1.00 84.56 214 GLU A C 1
ATOM 1774 O O . GLU A 1 214 ? 10.897 12.638 -20.259 1.00 84.56 214 GLU A O 1
ATOM 1779 N N . LYS A 1 215 ? 8.701 12.591 -19.880 1.00 83.25 215 LYS A N 1
ATOM 1780 C CA . LYS A 1 215 ? 8.636 14.002 -19.459 1.00 83.25 215 LYS A CA 1
ATOM 1781 C C . LYS A 1 215 ? 9.451 14.309 -18.208 1.00 83.25 215 LYS A C 1
ATOM 1783 O O . LYS A 1 215 ? 9.843 15.458 -18.014 1.00 83.25 215 LYS A O 1
ATOM 1788 N N . THR A 1 216 ? 9.616 13.340 -17.316 1.00 79.88 216 THR A N 1
ATOM 1789 C CA . THR A 1 216 ? 10.375 13.518 -16.074 1.00 79.88 216 THR A CA 1
ATOM 1790 C C . THR A 1 216 ? 11.873 13.450 -16.350 1.00 79.88 216 THR A C 1
ATOM 1792 O O . THR A 1 216 ? 12.608 14.315 -15.880 1.00 79.88 216 THR A O 1
ATOM 1795 N N . LEU A 1 217 ? 12.305 12.493 -17.170 1.00 81.88 217 LEU A N 1
ATOM 1796 C CA . LEU A 1 217 ? 13.689 12.312 -17.600 1.00 81.88 217 LEU A CA 1
ATOM 1797 C C . LEU A 1 217 ? 14.151 13.462 -18.498 1.00 81.88 217 LEU A C 1
ATOM 1799 O O . LEU A 1 217 ? 15.216 14.012 -18.256 1.00 81.88 217 LEU A O 1
ATOM 1803 N N . ASN A 1 218 ? 13.310 13.939 -19.420 1.00 84.56 218 ASN A N 1
ATOM 1804 C CA . ASN A 1 218 ? 13.629 15.092 -20.275 1.00 84.56 218 ASN A CA 1
ATOM 1805 C C . ASN A 1 218 ? 13.843 16.403 -19.495 1.00 84.56 218 ASN A C 1
ATOM 1807 O O . ASN A 1 218 ? 14.368 17.368 -20.041 1.00 84.56 218 ASN A O 1
ATOM 1811 N N . LYS A 1 219 ? 13.427 16.472 -18.222 1.00 82.50 219 LYS A N 1
ATOM 1812 C CA . LYS A 1 219 ? 13.690 17.626 -17.344 1.00 82.50 219 LYS A CA 1
ATOM 1813 C C . LYS A 1 219 ? 15.029 17.535 -16.616 1.00 82.50 219 LYS A C 1
ATOM 1815 O O . LYS A 1 219 ? 15.434 18.515 -15.994 1.00 82.50 219 LYS A O 1
ATOM 1820 N N . VAL A 1 220 ? 15.688 16.379 -16.641 1.00 82.75 220 VAL A N 1
ATOM 1821 C CA . VAL A 1 220 ? 16.974 16.173 -15.979 1.00 82.75 220 VAL A CA 1
ATOM 1822 C C . VAL A 1 220 ? 18.056 16.875 -16.794 1.00 82.75 220 VAL A C 1
ATOM 1824 O O . VAL A 1 220 ? 18.325 16.528 -17.938 1.00 82.75 220 VAL A O 1
ATOM 1827 N N . ASN A 1 221 ? 18.695 17.882 -16.201 1.00 82.56 221 ASN A N 1
ATOM 1828 C CA . ASN A 1 221 ? 19.861 18.507 -16.811 1.00 82.56 221 ASN A CA 1
ATOM 1829 C C . ASN A 1 221 ? 21.117 17.706 -16.446 1.00 82.56 221 ASN A C 1
ATOM 1831 O O . ASN A 1 221 ? 21.602 17.795 -15.322 1.00 82.56 221 ASN A O 1
ATOM 1835 N N . HIS A 1 222 ? 21.652 16.953 -17.405 1.00 83.88 222 HIS A N 1
ATOM 1836 C CA . HIS A 1 222 ? 22.846 16.118 -17.219 1.00 83.88 222 HIS A CA 1
ATOM 1837 C C . HIS A 1 222 ? 24.158 16.911 -17.107 1.00 83.88 222 HIS A C 1
ATOM 1839 O O . HIS A 1 222 ? 25.181 16.341 -16.746 1.00 83.88 222 HIS A O 1
ATOM 1845 N N . ARG A 1 223 ? 24.149 18.212 -17.428 1.00 83.88 223 ARG A N 1
ATOM 1846 C CA . ARG A 1 223 ? 25.344 19.074 -17.429 1.00 83.88 223 ARG A CA 1
ATOM 1847 C C . ARG A 1 223 ? 25.509 19.894 -16.149 1.00 83.88 223 ARG A C 1
ATOM 1849 O O . ARG A 1 223 ? 26.575 20.457 -15.934 1.00 83.88 223 ARG A O 1
ATOM 1856 N N . ASP A 1 224 ? 24.467 19.989 -15.324 1.00 85.69 224 ASP A N 1
ATOM 1857 C CA . ASP A 1 224 ? 24.444 20.812 -14.110 1.00 85.69 224 ASP A CA 1
ATOM 1858 C C . ASP A 1 224 ? 24.130 19.931 -12.887 1.00 85.69 224 ASP A C 1
ATOM 1860 O O . ASP A 1 224 ? 22.954 19.633 -12.631 1.00 85.69 224 ASP A O 1
ATOM 1864 N N . PRO A 1 225 ? 25.154 19.510 -12.116 1.00 80.62 225 PRO A N 1
ATOM 1865 C CA . PRO A 1 225 ? 24.975 18.653 -10.945 1.00 80.62 225 PRO A CA 1
ATOM 1866 C C . PRO A 1 225 ? 23.977 19.215 -9.924 1.00 80.62 225 PRO A C 1
ATOM 1868 O O . PRO A 1 225 ? 23.217 18.450 -9.326 1.00 80.62 225 PRO A O 1
ATOM 1871 N N . GLN A 1 226 ? 23.911 20.543 -9.758 1.00 83.81 226 GLN A N 1
ATOM 1872 C CA . GLN A 1 226 ? 23.006 21.175 -8.791 1.00 83.81 226 GLN A CA 1
ATOM 1873 C C . GLN A 1 226 ? 21.533 21.027 -9.183 1.00 83.81 226 GLN A C 1
ATOM 1875 O O . GLN A 1 226 ? 20.667 21.011 -8.312 1.00 83.81 226 GLN A O 1
ATOM 1880 N N . LYS A 1 227 ? 21.232 20.877 -10.478 1.00 82.06 227 LYS A N 1
ATOM 1881 C CA . LYS A 1 227 ? 19.869 20.632 -10.983 1.00 82.06 227 LYS A CA 1
ATOM 1882 C C . LYS A 1 227 ? 19.577 19.151 -11.200 1.00 82.06 227 LYS A C 1
ATOM 1884 O O . LYS A 1 227 ? 18.421 18.740 -11.099 1.00 82.06 227 LYS A O 1
ATOM 1889 N N . PHE A 1 228 ? 20.610 18.355 -11.459 1.00 83.19 228 PHE A N 1
ATOM 1890 C CA . PHE A 1 228 ? 20.519 16.913 -11.653 1.00 83.19 228 PHE A CA 1
ATOM 1891 C C . PHE A 1 228 ? 20.019 16.193 -10.392 1.00 83.19 228 PHE A C 1
ATOM 1893 O O . PHE A 1 228 ? 18.959 15.558 -10.403 1.00 83.19 228 PHE A O 1
ATOM 1900 N N . PHE A 1 229 ? 20.751 16.332 -9.281 1.00 79.94 229 PHE A N 1
ATOM 1901 C CA . PHE A 1 229 ? 20.489 15.554 -8.069 1.00 79.94 229 PHE A CA 1
ATOM 1902 C C . PHE A 1 229 ? 19.117 15.815 -7.438 1.00 79.94 229 PHE A C 1
ATOM 1904 O O . PHE A 1 229 ? 18.489 14.844 -7.024 1.00 79.94 229 PHE A O 1
ATOM 1911 N N . PRO A 1 230 ? 18.573 17.047 -7.383 1.00 82.31 230 PRO A N 1
ATOM 1912 C CA . PRO A 1 230 ? 17.233 17.265 -6.840 1.00 82.31 230 PRO A CA 1
ATOM 1913 C C . PRO A 1 230 ? 16.127 16.496 -7.577 1.00 82.31 230 PRO A C 1
ATOM 1915 O O . PRO A 1 230 ? 15.221 15.962 -6.934 1.00 82.31 230 PRO A O 1
ATOM 1918 N N . ILE A 1 231 ? 16.194 16.406 -8.911 1.00 78.56 231 ILE A N 1
ATOM 1919 C CA . ILE A 1 231 ? 15.183 15.700 -9.715 1.00 78.56 231 ILE A CA 1
ATOM 1920 C C . ILE A 1 231 ? 15.319 14.188 -9.523 1.00 78.56 231 ILE A C 1
ATOM 1922 O O . ILE A 1 231 ? 14.325 13.519 -9.241 1.00 78.56 231 ILE A O 1
ATOM 1926 N N . ILE A 1 232 ? 16.545 13.665 -9.592 1.00 80.31 232 ILE A N 1
ATOM 1927 C CA . ILE A 1 232 ? 16.845 12.244 -9.368 1.00 80.31 232 ILE A CA 1
ATOM 1928 C C . ILE A 1 232 ? 16.460 11.818 -7.947 1.00 80.31 232 ILE A C 1
ATOM 1930 O O . ILE A 1 232 ? 15.746 10.833 -7.768 1.00 80.31 232 ILE A O 1
ATOM 1934 N N . ASN A 1 233 ? 16.819 12.606 -6.933 1.00 79.38 233 ASN A N 1
ATOM 1935 C CA . ASN A 1 233 ? 16.450 12.337 -5.545 1.00 79.38 233 ASN A CA 1
ATOM 1936 C C . ASN A 1 233 ? 14.931 12.334 -5.357 1.00 79.38 233 ASN A C 1
ATOM 1938 O O . ASN A 1 233 ? 14.405 11.502 -4.631 1.00 79.38 233 ASN A O 1
ATOM 1942 N N . LYS A 1 234 ? 14.190 13.216 -6.031 1.00 73.69 234 LYS A N 1
ATOM 1943 C CA . LYS A 1 234 ? 12.723 13.215 -5.948 1.00 73.69 234 LYS A CA 1
ATOM 1944 C C . LYS A 1 234 ? 12.093 11.943 -6.529 1.00 73.69 234 LYS A C 1
ATOM 1946 O O . LYS A 1 234 ? 11.005 11.565 -6.092 1.00 73.69 234 LYS A O 1
ATOM 1951 N N . VAL A 1 235 ? 12.742 11.330 -7.518 1.00 72.69 235 VAL A N 1
ATOM 1952 C CA . VAL A 1 235 ? 12.283 10.108 -8.188 1.00 72.69 235 VAL A CA 1
ATOM 1953 C C . VAL A 1 235 ? 12.645 8.861 -7.384 1.00 72.69 235 VAL A C 1
ATOM 1955 O O . VAL A 1 235 ? 11.771 8.039 -7.118 1.00 72.69 235 VAL A O 1
ATOM 1958 N N . PHE A 1 236 ? 13.913 8.733 -6.994 1.00 70.06 236 PHE A N 1
ATOM 1959 C CA . PHE A 1 236 ? 14.462 7.486 -6.458 1.00 70.06 236 PHE A CA 1
ATOM 1960 C C . PHE A 1 236 ? 14.629 7.483 -4.941 1.00 70.06 236 PHE A C 1
ATOM 1962 O O . PHE A 1 236 ? 14.674 6.412 -4.340 1.00 70.06 236 PHE A O 1
ATOM 1969 N N . ARG A 1 237 ? 14.708 8.651 -4.288 1.00 67.38 237 ARG A N 1
ATOM 1970 C CA . ARG A 1 237 ? 14.873 8.685 -2.835 1.00 67.38 237 ARG A CA 1
ATOM 1971 C C . ARG A 1 237 ? 13.537 8.337 -2.176 1.00 67.38 237 ARG A C 1
ATOM 1973 O O . ARG A 1 237 ? 12.522 8.977 -2.484 1.00 67.38 237 ARG A O 1
ATOM 1980 N N . PRO A 1 238 ? 13.511 7.365 -1.248 1.00 59.66 238 PRO A N 1
ATOM 1981 C CA . PRO A 1 238 ? 12.341 7.134 -0.423 1.00 59.66 238 PRO A CA 1
ATOM 1982 C C . PRO A 1 238 ? 11.944 8.457 0.224 1.00 59.66 238 PRO A C 1
ATOM 1984 O O . PRO A 1 238 ? 12.778 9.154 0.804 1.00 59.66 238 PRO A O 1
ATOM 1987 N N . LYS A 1 239 ? 10.670 8.834 0.107 1.00 60.38 239 LYS A N 1
ATOM 1988 C CA . LYS A 1 239 ? 10.163 9.930 0.926 1.00 60.38 239 LYS A CA 1
ATOM 1989 C C . LYS A 1 239 ? 10.234 9.438 2.361 1.00 60.38 239 LYS A C 1
ATOM 1991 O O . LYS A 1 239 ? 9.552 8.461 2.680 1.00 60.38 239 LYS A O 1
ATOM 1996 N N . ASN A 1 240 ? 11.051 10.092 3.183 1.00 54.44 240 ASN A N 1
ATOM 1997 C CA . ASN A 1 240 ? 11.028 9.872 4.620 1.00 54.44 240 ASN A CA 1
ATOM 1998 C C . ASN A 1 240 ? 9.566 9.943 5.055 1.00 54.44 240 ASN A C 1
ATOM 2000 O O . ASN A 1 240 ? 8.820 10.825 4.606 1.00 54.44 240 ASN A O 1
ATOM 2004 N N . ARG A 1 241 ? 9.129 8.956 5.839 1.00 54.31 241 ARG A N 1
ATOM 2005 C CA . ARG A 1 241 ? 7.816 9.047 6.469 1.00 54.31 241 ARG A CA 1
ATOM 2006 C C . ARG A 1 241 ? 7.832 10.366 7.228 1.00 54.31 241 ARG A C 1
ATOM 2008 O O . ARG A 1 241 ? 8.807 10.648 7.913 1.00 54.31 241 ARG A O 1
ATOM 2015 N N . THR A 1 242 ? 6.816 11.196 7.027 1.00 50.50 242 THR A N 1
ATOM 2016 C CA . THR A 1 242 ? 6.584 12.321 7.928 1.00 50.50 242 THR A CA 1
ATOM 2017 C C . THR A 1 242 ? 6.431 11.706 9.305 1.00 50.50 242 THR A C 1
ATOM 2019 O O . THR A 1 242 ? 5.413 11.065 9.578 1.00 50.50 242 THR A O 1
ATOM 2022 N N . GLU A 1 243 ? 7.485 11.801 10.106 1.00 58.47 243 GLU A N 1
ATOM 2023 C CA . GLU A 1 243 ? 7.408 11.555 11.533 1.00 58.47 243 GLU A CA 1
ATOM 2024 C C . GLU A 1 243 ? 6.291 12.444 12.067 1.00 58.47 243 GLU A C 1
ATOM 2026 O O . GLU A 1 243 ? 6.076 13.555 11.565 1.00 58.47 243 GLU A O 1
ATOM 2031 N N . ILE A 1 244 ? 5.504 11.912 13.002 1.00 63.00 244 ILE A N 1
ATOM 2032 C CA . ILE A 1 244 ? 4.478 12.719 13.652 1.00 63.00 244 ILE A CA 1
ATOM 2033 C C . ILE A 1 244 ? 5.245 13.858 14.320 1.00 63.00 244 ILE A C 1
ATOM 2035 O O . ILE A 1 244 ? 6.068 13.560 15.195 1.00 63.00 244 ILE A O 1
ATOM 2039 N N . PRO A 1 245 ? 5.031 15.116 13.889 1.00 73.25 245 PRO A N 1
ATOM 2040 C CA . PRO A 1 245 ? 5.778 16.236 14.427 1.00 73.25 245 PRO A CA 1
ATOM 2041 C C . PRO A 1 245 ? 5.635 16.246 15.946 1.00 73.25 245 PRO A C 1
ATOM 2043 O O . PRO A 1 245 ? 4.652 15.7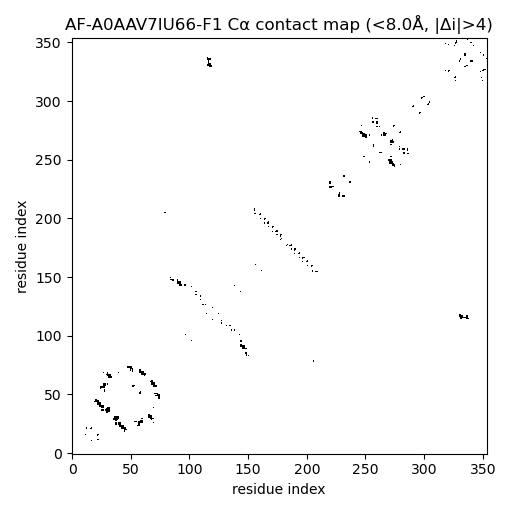36 16.497 1.00 73.25 245 PRO A O 1
ATOM 2046 N N . ASN A 1 246 ? 6.643 16.786 16.622 1.00 79.81 246 ASN A N 1
ATOM 2047 C CA . ASN A 1 246 ? 6.568 16.968 18.062 1.00 79.81 246 ASN A CA 1
ATOM 2048 C C . ASN A 1 246 ? 5.299 17.748 18.403 1.00 79.81 246 ASN A C 1
ATOM 2050 O O . ASN A 1 246 ? 4.870 18.626 17.649 1.00 79.81 246 ASN A O 1
ATOM 2054 N N . LEU A 1 247 ? 4.660 17.359 19.501 1.00 78.38 247 LEU A N 1
ATOM 2055 C CA . LEU A 1 247 ? 3.490 18.066 19.985 1.00 78.38 247 LEU A CA 1
ATOM 2056 C C . LEU A 1 247 ? 3.993 1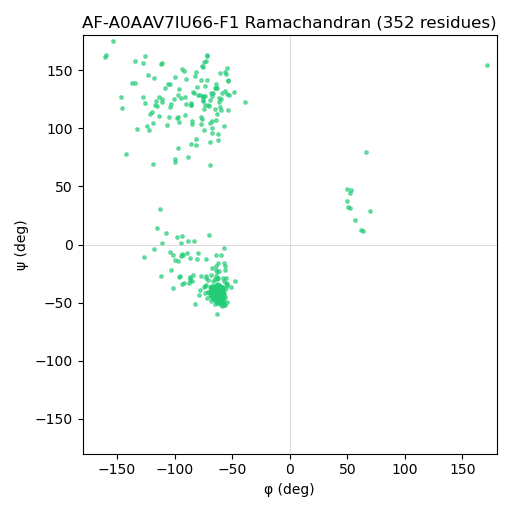9.208 20.861 1.00 78.38 247 LEU A C 1
ATOM 2058 O O . LEU A 1 247 ? 4.738 18.977 21.810 1.00 78.38 247 LEU A O 1
ATOM 2062 N N . HIS A 1 248 ? 3.615 20.425 20.493 1.00 83.38 248 HIS A N 1
ATOM 2063 C CA . HIS A 1 248 ? 3.941 21.635 21.228 1.00 83.38 248 HIS A CA 1
ATOM 2064 C C . HIS A 1 248 ? 2.683 22.058 21.972 1.00 83.38 248 HIS A C 1
ATOM 2066 O O . HIS A 1 248 ? 1.653 22.300 21.342 1.00 83.38 248 HIS A O 1
ATOM 2072 N N . LEU A 1 249 ? 2.761 22.094 23.298 1.00 77.50 249 LEU A N 1
ATOM 2073 C CA . LEU A 1 249 ? 1.677 22.570 24.147 1.00 77.50 249 LEU A CA 1
ATOM 2074 C C . LEU A 1 249 ? 2.055 23.911 24.750 1.00 77.50 249 LEU A C 1
ATOM 2076 O O . LEU A 1 249 ? 3.155 24.077 25.284 1.00 77.50 249 LEU A O 1
ATOM 2080 N N . ASN A 1 250 ? 1.113 24.845 24.714 1.00 78.69 250 ASN A N 1
ATOM 2081 C CA . ASN A 1 250 ? 1.288 26.128 25.375 1.00 78.69 250 ASN A CA 1
ATOM 2082 C C . ASN A 1 250 ? 1.176 25.962 26.895 1.00 78.69 250 ASN A C 1
ATOM 2084 O O . ASN A 1 250 ? 0.518 25.051 27.397 1.00 78.69 250 ASN A O 1
ATOM 2088 N N . GLU A 1 251 ? 1.740 26.899 27.655 1.00 69.00 251 GLU A N 1
ATOM 2089 C CA . GLU A 1 251 ? 1.673 26.870 29.122 1.00 69.00 251 GLU A CA 1
ATOM 2090 C C . GLU A 1 251 ? 0.226 26.861 29.668 1.00 69.00 251 GLU A C 1
ATOM 2092 O O . GLU A 1 251 ? -0.053 26.246 30.697 1.00 69.00 251 GLU A O 1
ATOM 2097 N N . ALA A 1 252 ? -0.729 27.444 28.934 1.00 66.94 252 ALA A N 1
ATOM 2098 C CA . ALA A 1 252 ? -2.161 27.393 29.253 1.00 66.94 252 ALA A CA 1
ATOM 2099 C C . ALA A 1 252 ? -2.764 25.970 29.195 1.00 66.94 252 ALA A C 1
ATOM 2101 O O . ALA A 1 252 ? -3.782 25.694 29.830 1.00 66.94 252 ALA A O 1
ATOM 2102 N N . GLU A 1 253 ? -2.131 25.053 28.463 1.00 70.12 253 GLU A N 1
ATOM 2103 C CA . GLU A 1 253 ? -2.565 23.667 28.257 1.00 70.12 253 GLU A CA 1
ATOM 2104 C C . GLU A 1 253 ? -1.839 22.686 29.191 1.00 70.12 253 GLU A C 1
ATOM 2106 O O . GLU A 1 253 ? -2.059 21.477 29.124 1.00 70.12 253 GLU A O 1
ATOM 2111 N N . ARG A 1 254 ? -1.031 23.192 30.135 1.00 69.88 254 ARG A N 1
ATOM 2112 C CA . ARG A 1 254 ? -0.293 22.403 31.140 1.00 69.88 254 ARG A CA 1
ATOM 2113 C C . ARG A 1 254 ? -1.187 21.493 31.993 1.00 69.88 254 ARG A C 1
ATOM 2115 O O . ARG A 1 254 ? -0.736 20.489 32.532 1.00 69.88 254 ARG A O 1
ATOM 2122 N N . ASN A 1 255 ? -2.478 21.795 32.090 1.00 71.50 255 ASN A N 1
ATOM 2123 C CA . ASN A 1 255 ? -3.436 20.911 32.754 1.00 71.50 255 ASN A CA 1
ATOM 2124 C C . ASN A 1 255 ? -3.584 19.551 32.047 1.00 71.50 255 ASN A C 1
ATOM 2126 O O . ASN A 1 255 ? -3.866 18.556 32.712 1.00 71.50 255 ASN A O 1
ATOM 2130 N N . LEU A 1 256 ? -3.370 19.484 30.728 1.00 72.12 256 LEU A N 1
ATOM 2131 C CA . LEU A 1 256 ? -3.400 18.227 29.974 1.00 72.12 256 LEU A CA 1
ATOM 2132 C C . LEU A 1 256 ? -2.187 17.354 30.312 1.00 72.12 256 LEU A C 1
ATOM 2134 O O . LEU A 1 256 ? -2.342 16.158 30.534 1.00 72.12 256 LEU A O 1
ATOM 2138 N N . THR A 1 257 ? -0.997 17.947 30.447 1.00 70.88 257 THR A N 1
ATOM 2139 C CA . THR A 1 257 ? 0.221 17.196 30.797 1.00 70.88 257 THR A CA 1
ATOM 2140 C C . THR A 1 257 ? 0.180 16.662 32.228 1.00 70.88 257 THR A C 1
ATOM 2142 O O . THR A 1 257 ? 0.591 15.526 32.464 1.00 70.88 257 THR A O 1
ATOM 2145 N N . LEU A 1 258 ? -0.398 17.427 33.163 1.00 70.31 258 LEU A N 1
ATOM 2146 C CA . LEU A 1 258 ? -0.632 16.988 34.544 1.00 70.31 258 LEU A CA 1
ATOM 2147 C C . LEU A 1 258 ? -1.609 15.806 34.626 1.00 70.31 258 LEU A C 1
ATOM 2149 O O . LEU A 1 258 ? -1.374 14.874 35.390 1.00 70.31 258 LEU A O 1
ATOM 2153 N N . ARG A 1 259 ? -2.685 15.815 33.829 1.00 67.94 259 ARG A N 1
ATOM 2154 C CA . ARG A 1 259 ? -3.662 14.711 33.791 1.00 67.94 259 ARG A CA 1
ATOM 2155 C C . ARG A 1 259 ? -3.072 13.414 33.253 1.00 67.94 259 ARG A C 1
ATOM 2157 O O . ARG A 1 259 ? -3.411 12.344 33.743 1.00 67.94 259 ARG A O 1
ATOM 2164 N N . CYS A 1 260 ? -2.174 13.513 32.282 1.00 67.69 260 CYS A N 1
ATOM 2165 C CA . CYS A 1 260 ? -1.514 12.359 31.682 1.00 67.69 260 CYS A CA 1
ATOM 2166 C C . CYS A 1 260 ? -0.298 11.860 32.481 1.00 67.69 260 CYS A C 1
ATOM 2168 O O . CYS A 1 260 ? 0.374 10.942 32.021 1.00 67.69 260 CYS A O 1
ATOM 2170 N N . SER A 1 261 ? 0.014 12.460 33.641 1.00 68.94 261 SER A N 1
ATOM 2171 C CA . SER A 1 261 ? 1.236 12.188 34.421 1.00 68.94 261 SER A CA 1
ATOM 2172 C C . SER A 1 261 ? 2.525 12.266 33.589 1.00 68.94 261 SER A C 1
ATOM 2174 O O . SER A 1 261 ? 3.481 11.532 33.839 1.00 68.94 261 SER A O 1
ATOM 2176 N N . ILE A 1 262 ? 2.554 13.138 32.576 1.00 70.56 262 ILE A N 1
ATOM 2177 C CA . ILE A 1 262 ? 3.710 13.264 31.686 1.00 70.56 262 ILE A CA 1
ATOM 2178 C C . ILE A 1 262 ? 4.787 14.068 32.400 1.00 70.56 262 ILE A C 1
ATOM 2180 O O . ILE A 1 262 ? 4.542 15.168 32.907 1.00 70.56 262 ILE A O 1
ATOM 2184 N N . ASN A 1 263 ? 5.997 13.516 32.428 1.00 65.25 263 ASN A N 1
ATOM 2185 C CA . ASN A 1 263 ? 7.131 14.157 33.066 1.00 65.25 263 ASN A CA 1
ATOM 2186 C C . ASN A 1 263 ? 7.644 15.270 32.141 1.00 65.25 263 ASN A C 1
ATOM 2188 O O . ASN A 1 263 ? 8.278 15.003 31.120 1.00 65.25 263 ASN A O 1
ATOM 2192 N N . ILE A 1 264 ? 7.328 16.526 32.473 1.00 65.62 264 ILE A N 1
ATOM 2193 C CA . ILE A 1 264 ? 7.710 17.704 31.680 1.00 65.62 264 ILE A CA 1
ATOM 2194 C C . ILE A 1 264 ? 9.228 17.884 31.791 1.00 65.62 264 ILE A C 1
ATOM 2196 O O . ILE A 1 264 ? 9.726 18.564 32.684 1.00 65.62 264 ILE A O 1
ATOM 2200 N N . THR A 1 265 ? 9.966 17.230 30.903 1.00 61.19 265 THR A N 1
ATOM 2201 C CA . THR A 1 265 ? 11.434 17.248 30.894 1.00 61.19 265 THR A CA 1
ATOM 2202 C C . THR A 1 265 ? 11.987 18.288 29.922 1.00 61.19 265 THR A C 1
ATOM 2204 O O . THR A 1 265 ? 13.041 18.857 30.192 1.00 61.19 265 THR A O 1
ATOM 2207 N N . ASN A 1 266 ? 11.244 18.619 28.857 1.00 63.03 266 ASN A N 1
ATOM 2208 C CA . ASN A 1 266 ? 11.685 19.527 27.797 1.00 63.03 266 ASN A CA 1
ATOM 2209 C C . ASN A 1 266 ? 10.708 20.699 27.598 1.00 63.03 266 ASN A C 1
ATOM 2211 O O . ASN A 1 266 ? 9.668 20.570 26.951 1.00 63.03 266 ASN A O 1
ATOM 2215 N N . THR A 1 267 ? 11.068 21.870 28.127 1.00 66.62 267 THR A N 1
ATOM 2216 C CA . THR A 1 267 ? 10.418 23.154 27.816 1.00 66.62 267 THR A CA 1
ATOM 2217 C C . THR A 1 267 ? 11.364 24.043 27.027 1.00 66.62 267 THR A C 1
ATOM 2219 O O . THR A 1 267 ? 12.468 24.333 27.490 1.00 66.62 267 THR A O 1
ATOM 2222 N N . VAL A 1 268 ? 10.924 24.518 25.863 1.00 65.81 268 VAL A N 1
ATOM 2223 C CA . VAL A 1 268 ? 11.662 25.484 25.038 1.00 65.81 268 VAL A CA 1
ATOM 2224 C C . VAL A 1 268 ? 10.716 26.640 24.734 1.00 65.81 268 VAL A C 1
ATOM 2226 O O . VAL A 1 268 ? 9.613 26.416 24.255 1.00 65.81 268 VAL A O 1
ATOM 2229 N N . ASN A 1 269 ? 11.127 27.878 25.022 1.00 65.25 269 ASN A N 1
ATOM 2230 C CA . ASN A 1 269 ? 10.337 29.094 24.759 1.00 65.25 269 ASN A CA 1
ATOM 2231 C C . ASN A 1 269 ? 8.899 29.069 25.327 1.00 65.25 269 ASN A C 1
ATOM 2233 O O . ASN A 1 269 ? 7.963 29.466 24.642 1.00 65.25 269 ASN A O 1
ATOM 2237 N N . SER A 1 270 ? 8.721 28.607 26.571 1.00 69.50 270 SER A N 1
ATOM 2238 C CA . SER A 1 270 ? 7.406 28.491 27.240 1.00 69.50 270 SER A CA 1
ATOM 2239 C C . SER A 1 270 ? 6.416 27.506 26.595 1.00 69.50 270 SER A C 1
ATOM 2241 O O . SER A 1 270 ? 5.254 27.450 26.999 1.00 69.50 270 SER A O 1
ATOM 2243 N N . GLU A 1 271 ? 6.879 26.682 25.654 1.00 75.94 271 GLU A N 1
ATOM 2244 C CA . GLU A 1 271 ? 6.142 25.542 25.117 1.00 75.94 271 GLU A CA 1
ATOM 2245 C C . GLU A 1 271 ? 6.703 24.237 25.696 1.00 75.94 271 GLU A C 1
ATOM 2247 O O . GLU A 1 271 ? 7.919 24.055 25.824 1.00 75.94 271 GLU A O 1
ATOM 2252 N N . ILE A 1 272 ? 5.807 23.319 26.054 1.00 78.31 272 ILE A N 1
ATOM 2253 C CA . ILE A 1 272 ? 6.152 21.953 26.452 1.00 78.31 272 ILE A CA 1
ATOM 2254 C C . ILE A 1 272 ? 6.246 21.119 25.175 1.00 78.31 272 ILE A C 1
ATOM 2256 O O . ILE A 1 272 ? 5.264 21.015 24.437 1.00 78.31 272 ILE A O 1
ATOM 2260 N N . ILE A 1 273 ? 7.417 20.531 24.919 1.00 79.50 273 ILE A N 1
ATOM 2261 C CA . ILE A 1 273 ? 7.670 19.727 23.721 1.00 79.50 273 ILE A CA 1
ATOM 2262 C C . ILE A 1 273 ? 7.573 18.252 24.077 1.00 79.50 273 ILE A C 1
ATOM 2264 O O . ILE A 1 273 ? 8.268 17.767 24.968 1.00 79.50 273 ILE A O 1
ATOM 2268 N N . ILE A 1 274 ? 6.727 17.540 23.340 1.00 79.31 274 ILE A N 1
ATOM 2269 C CA . ILE A 1 274 ? 6.441 16.130 23.580 1.00 79.31 274 ILE A CA 1
ATOM 2270 C C . ILE A 1 274 ? 6.826 15.352 22.339 1.00 79.31 274 ILE A C 1
ATOM 2272 O O . ILE A 1 274 ? 6.266 15.534 21.251 1.00 79.31 274 ILE A O 1
ATOM 2276 N N . GLU A 1 275 ? 7.841 14.517 22.515 1.00 78.25 275 GLU A N 1
ATOM 2277 C CA . GLU A 1 275 ? 8.494 13.775 21.442 1.00 78.25 275 GLU A CA 1
ATOM 2278 C C . GLU A 1 275 ? 8.014 12.325 21.404 1.00 78.25 275 GLU A C 1
ATOM 2280 O O . GLU A 1 275 ? 7.781 11.791 20.312 1.00 78.25 275 GLU A O 1
ATOM 2285 N N . ASP A 1 276 ? 7.788 11.731 22.582 1.00 80.88 276 ASP A N 1
ATOM 2286 C CA . ASP A 1 276 ? 7.376 10.341 22.723 1.00 80.88 276 ASP A CA 1
ATOM 2287 C C . ASP A 1 276 ? 5.993 10.080 22.111 1.00 80.88 276 ASP A C 1
ATOM 2289 O O . ASP A 1 276 ? 5.049 10.869 22.221 1.00 80.88 276 ASP A O 1
ATOM 2293 N N . GLN A 1 277 ? 5.877 8.948 21.417 1.00 76.75 277 GLN A N 1
ATOM 2294 C CA . GLN A 1 277 ? 4.671 8.609 20.674 1.00 76.75 277 GLN A CA 1
ATOM 2295 C C . GLN A 1 277 ? 3.511 8.214 21.594 1.00 76.75 277 GLN A C 1
ATOM 2297 O O . GLN A 1 277 ? 2.365 8.527 21.268 1.00 76.75 277 GLN A O 1
ATOM 2302 N N . GLN A 1 278 ? 3.785 7.555 22.720 1.00 77.69 278 GLN A N 1
ATOM 2303 C CA . GLN A 1 278 ? 2.753 7.164 23.674 1.00 77.69 278 GLN A CA 1
ATOM 2304 C C . GLN A 1 278 ? 2.248 8.385 24.445 1.00 77.69 278 GLN A C 1
ATOM 2306 O O . GLN A 1 278 ? 1.041 8.565 24.589 1.00 77.69 278 GLN A O 1
ATOM 2311 N N . GLU A 1 279 ? 3.146 9.281 24.849 1.00 79.81 279 GLU A N 1
ATOM 2312 C CA . GLU A 1 279 ? 2.782 10.551 25.487 1.00 79.81 279 GLU A CA 1
ATOM 2313 C C . GLU A 1 279 ? 1.905 11.422 24.575 1.00 79.81 279 GLU A C 1
ATOM 2315 O O . GLU A 1 279 ? 0.893 11.969 25.024 1.00 79.81 279 GLU A O 1
ATOM 2320 N N . LYS A 1 280 ? 2.223 11.488 23.271 1.00 82.69 280 LYS A N 1
ATOM 2321 C CA . LYS A 1 280 ? 1.377 12.153 22.261 1.00 82.69 280 LYS A CA 1
ATOM 2322 C C . LYS A 1 280 ? -0.043 11.575 22.240 1.00 82.69 280 LYS A C 1
ATOM 2324 O O . LYS A 1 280 ? -1.006 12.338 22.189 1.00 82.69 280 LYS A O 1
ATOM 2329 N N . VAL A 1 281 ? -0.184 10.247 22.273 1.00 80.06 281 VAL A N 1
ATOM 2330 C CA . VAL A 1 281 ? -1.497 9.573 22.284 1.00 80.06 281 VAL A CA 1
ATOM 2331 C C . VAL A 1 281 ? -2.263 9.897 23.563 1.00 80.06 281 VAL A C 1
ATOM 2333 O O . VAL A 1 281 ? -3.408 10.334 23.471 1.00 80.06 281 VAL A O 1
ATOM 2336 N N . ASN A 1 282 ? -1.617 9.787 24.723 1.00 81.06 282 ASN A N 1
ATOM 2337 C CA . ASN A 1 282 ? -2.240 10.067 26.017 1.00 81.06 282 ASN A CA 1
ATOM 2338 C C . ASN A 1 282 ? -2.777 11.507 26.088 1.00 81.06 282 ASN A C 1
ATOM 2340 O O . ASN A 1 282 ? -3.849 11.748 26.639 1.00 81.06 282 ASN A O 1
ATOM 2344 N N . ILE A 1 283 ? -2.073 12.472 25.487 1.00 82.00 283 ILE A N 1
ATOM 2345 C CA . ILE A 1 283 ? -2.548 13.862 25.429 1.00 82.00 283 ILE A CA 1
ATOM 2346 C C . ILE A 1 283 ? -3.723 14.031 24.490 1.00 82.00 283 ILE A C 1
ATOM 2348 O O . ILE A 1 283 ? -4.653 14.764 24.824 1.00 82.00 283 ILE A O 1
ATOM 2352 N N . PHE A 1 284 ? -3.712 13.377 23.327 1.00 80.06 284 PHE A N 1
ATOM 2353 C CA . PHE A 1 284 ? -4.890 13.393 22.467 1.00 80.06 284 PHE A CA 1
ATOM 2354 C C . PHE A 1 284 ? -6.095 12.815 23.204 1.00 80.06 284 PHE A C 1
ATOM 2356 O O . PHE A 1 284 ? -7.164 13.416 23.153 1.00 80.06 284 PHE A O 1
ATOM 2363 N N . GLU A 1 285 ? -5.925 11.711 23.927 1.00 76.19 285 GLU A N 1
ATOM 2364 C CA . GLU A 1 285 ? -6.982 11.112 24.741 1.00 76.19 285 GLU A CA 1
ATOM 2365 C C . GLU A 1 285 ? -7.481 12.074 25.821 1.00 76.19 285 GLU A C 1
ATOM 2367 O O . GLU A 1 285 ? -8.675 12.359 25.853 1.00 76.19 285 GLU A O 1
ATOM 2372 N N . ALA A 1 286 ? -6.593 12.673 26.620 1.00 76.56 286 ALA A N 1
ATOM 2373 C CA . ALA A 1 286 ? -6.978 13.641 27.649 1.00 76.56 286 ALA A CA 1
ATOM 2374 C C . ALA A 1 286 ? -7.627 14.908 27.069 1.00 76.56 286 ALA A C 1
ATOM 2376 O O . ALA A 1 286 ? -8.535 15.482 27.674 1.00 76.56 286 ALA A O 1
ATOM 2377 N N . TYR A 1 287 ? -7.202 15.350 25.883 1.00 79.75 287 TYR A N 1
ATOM 2378 C CA . TYR A 1 287 ? -7.831 16.461 25.176 1.00 79.75 287 TYR A CA 1
ATOM 2379 C C . TYR A 1 287 ? -9.237 16.087 24.697 1.00 79.75 287 TYR A C 1
ATOM 2381 O O . TYR A 1 287 ? -10.189 16.821 24.967 1.00 79.75 287 TYR A O 1
ATOM 2389 N N . TYR A 1 288 ? -9.397 14.934 24.041 1.00 71.69 288 TYR A N 1
ATOM 2390 C CA . TYR A 1 288 ? -10.702 14.439 23.601 1.00 71.69 288 TYR A CA 1
ATOM 2391 C C . TYR A 1 288 ? -11.639 14.176 24.780 1.00 71.69 288 TYR A C 1
ATOM 2393 O O . TYR A 1 288 ? -12.830 14.470 24.687 1.00 71.69 288 TYR A O 1
ATOM 2401 N N . GLU A 1 289 ? -11.115 13.681 25.896 1.00 70.38 289 GLU A N 1
ATOM 2402 C CA . GLU A 1 289 ? -11.845 13.573 27.150 1.00 70.38 289 GLU A CA 1
ATOM 2403 C C . GLU A 1 289 ? -12.239 14.963 27.655 1.00 70.38 289 GLU A C 1
ATOM 2405 O O . GLU A 1 289 ? -13.388 15.170 28.014 1.00 70.38 289 GLU A O 1
ATOM 2410 N N . SER A 1 290 ? -11.351 15.958 27.630 1.00 68.06 290 SER A N 1
ATOM 2411 C CA . SER A 1 290 ? -11.682 17.306 28.110 1.00 68.06 290 SER A CA 1
ATOM 2412 C C . SER A 1 290 ? -12.819 17.965 27.322 1.00 68.06 290 SER A C 1
ATOM 2414 O O . SER A 1 290 ? -13.669 18.621 27.920 1.00 68.06 290 SER A O 1
ATOM 2416 N N . ILE A 1 291 ? -12.890 17.749 26.005 1.00 65.19 291 ILE A N 1
ATOM 2417 C CA . ILE A 1 291 ? -13.949 18.323 25.162 1.00 65.19 291 ILE A CA 1
ATOM 2418 C C . ILE A 1 291 ? -15.233 17.489 25.160 1.00 65.19 291 ILE A C 1
ATOM 2420 O O . ILE A 1 291 ? -16.302 18.041 24.928 1.00 65.19 291 ILE A O 1
ATOM 2424 N N . ASN A 1 292 ? -15.155 16.177 25.404 1.00 59.84 292 ASN A N 1
ATOM 2425 C CA . ASN A 1 292 ? -16.329 15.295 25.403 1.00 59.84 292 ASN A CA 1
ATOM 2426 C C . ASN A 1 292 ? -16.826 14.946 26.809 1.00 59.84 292 ASN A C 1
ATOM 2428 O O . ASN A 1 292 ? -17.908 14.380 26.952 1.00 59.84 292 ASN A O 1
ATOM 2432 N N . SER A 1 293 ? -16.072 15.293 27.850 1.00 56.53 293 SER A N 1
ATOM 2433 C CA . SER A 1 293 ? -16.504 15.160 29.231 1.00 56.53 293 SER A CA 1
ATOM 2434 C C . SER A 1 293 ? -17.541 16.245 29.523 1.00 56.53 293 SER A C 1
ATOM 2436 O O . SER A 1 293 ? -17.221 17.441 29.467 1.00 56.53 293 SER A O 1
ATOM 2438 N N . PRO A 1 294 ? -18.773 15.870 29.915 1.00 52.53 294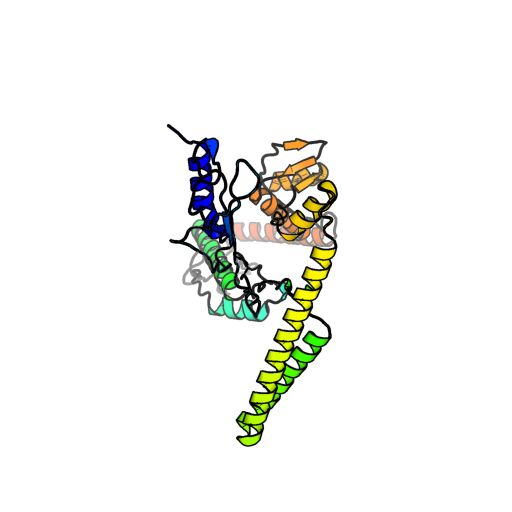 PRO A N 1
ATOM 2439 C CA . PRO A 1 294 ? -19.827 16.819 30.270 1.00 52.53 294 PRO A CA 1
ATOM 2440 C C . PRO A 1 294 ? -19.426 17.782 31.395 1.00 52.53 294 PRO A C 1
ATOM 2442 O O . PRO A 1 294 ? -20.086 18.797 31.595 1.00 52.53 294 PRO A O 1
ATOM 2445 N N . ARG A 1 295 ? -18.355 17.485 32.144 1.00 52.06 295 ARG A N 1
ATOM 2446 C CA . ARG A 1 295 ? -17.875 18.311 33.256 1.00 52.06 295 ARG A CA 1
ATOM 2447 C C . ARG A 1 295 ? -17.108 19.558 32.810 1.00 52.06 295 ARG A C 1
ATOM 2449 O O . ARG A 1 295 ? -17.124 20.541 33.547 1.00 52.06 295 ARG A O 1
ATOM 2456 N N . HIS A 1 296 ? -16.465 19.553 31.638 1.00 46.53 296 HIS A N 1
ATOM 2457 C CA . HIS A 1 296 ? -15.590 20.661 31.226 1.00 46.53 296 HIS A CA 1
ATOM 2458 C C . HIS A 1 296 ? -16.290 21.749 30.408 1.00 46.53 296 HIS A C 1
ATOM 2460 O O . HIS A 1 296 ? -15.971 22.922 30.576 1.00 46.53 296 HIS A O 1
ATOM 2466 N N . LEU A 1 297 ? -17.280 21.389 29.586 1.00 49.16 297 LEU A N 1
ATOM 2467 C CA . LEU A 1 297 ? -18.072 22.355 28.808 1.00 49.16 297 LEU A CA 1
ATOM 2468 C C . LEU A 1 297 ? -19.183 23.044 29.621 1.00 49.16 297 LEU A C 1
ATOM 2470 O O . LEU A 1 297 ? -19.810 23.976 29.127 1.00 49.16 297 LEU A O 1
ATOM 2474 N N . ASN A 1 298 ? -19.424 22.609 30.863 1.00 50.28 298 ASN A N 1
ATOM 2475 C CA . ASN A 1 298 ? -20.577 23.034 31.659 1.00 50.28 298 ASN A CA 1
ATOM 2476 C C . ASN A 1 298 ? -20.229 23.837 32.924 1.00 50.28 298 ASN A C 1
ATOM 2478 O O . ASN A 1 298 ? -21.097 24.029 33.778 1.00 50.28 298 ASN A O 1
ATOM 2482 N N . SER A 1 299 ? -18.999 24.333 33.083 1.00 51.47 299 SER A N 1
ATOM 2483 C CA . SER A 1 299 ? -18.696 25.304 34.145 1.00 51.47 299 SER A CA 1
ATOM 2484 C C . SER A 1 299 ? -19.547 26.570 33.958 1.00 51.47 299 SER A C 1
ATOM 2486 O O . SER A 1 299 ? -19.430 27.235 32.934 1.00 51.47 299 SER A O 1
ATOM 2488 N N . ASN A 1 300 ? -20.401 26.880 34.943 1.00 57.22 300 ASN A N 1
ATOM 2489 C CA . ASN A 1 300 ? -21.370 27.994 34.964 1.00 57.22 300 ASN A CA 1
ATOM 2490 C C . ASN A 1 300 ? -22.567 27.868 34.006 1.00 57.22 300 ASN A C 1
ATOM 2492 O O . ASN A 1 300 ? -23.117 28.872 33.554 1.00 57.22 300 ASN A O 1
ATOM 2496 N N . THR A 1 301 ? -22.994 26.646 33.687 1.00 63.38 301 THR A N 1
ATOM 2497 C CA . THR A 1 301 ? -24.247 26.433 32.946 1.00 63.38 301 THR A CA 1
ATOM 2498 C C . THR A 1 301 ? -25.377 26.037 33.893 1.00 63.38 301 THR A C 1
ATOM 2500 O O . THR A 1 301 ? -25.181 25.253 34.819 1.00 63.38 301 THR A O 1
ATOM 2503 N N . ARG A 1 302 ? -26.598 26.504 33.606 1.00 67.75 302 ARG A N 1
ATOM 2504 C CA . ARG A 1 302 ? -27.819 26.102 34.327 1.00 67.75 302 ARG A CA 1
ATOM 2505 C C . ARG A 1 302 ? -28.036 24.583 34.328 1.00 67.75 302 ARG A C 1
ATOM 2507 O O . ARG A 1 302 ? -28.609 24.038 35.262 1.00 67.75 302 ARG A O 1
ATOM 2514 N N . LEU A 1 303 ? -27.560 23.888 33.292 1.00 63.25 303 LEU A N 1
ATOM 2515 C CA . LEU A 1 303 ? -27.615 22.429 33.218 1.00 63.25 303 LEU A CA 1
ATOM 2516 C C . LEU A 1 303 ? -26.725 21.772 34.282 1.00 63.25 303 LEU A C 1
ATOM 2518 O O . LEU A 1 303 ? -27.155 20.811 34.908 1.00 63.25 303 LEU A O 1
ATOM 2522 N N . ARG A 1 304 ? -25.524 22.308 34.532 1.00 63.38 304 ARG A N 1
ATOM 2523 C CA . ARG A 1 304 ? -24.670 21.834 35.625 1.00 63.38 304 ARG A CA 1
ATOM 2524 C C . ARG A 1 304 ? -25.304 22.072 36.981 1.00 63.38 304 ARG A C 1
ATOM 2526 O O . ARG A 1 304 ? -25.267 21.167 37.792 1.00 63.38 304 ARG A O 1
ATOM 2533 N N . GLU A 1 305 ? -25.895 23.237 37.224 1.00 71.56 305 GLU A N 1
ATOM 2534 C CA . GLU A 1 305 ? -26.578 23.502 38.499 1.00 71.56 305 GLU A CA 1
ATOM 2535 C C . GLU A 1 305 ? -27.694 22.481 38.751 1.00 71.56 305 GLU A C 1
ATOM 2537 O O . GLU A 1 305 ? -27.799 21.948 39.850 1.00 71.56 305 GLU A O 1
ATOM 2542 N N . ILE A 1 306 ? -28.472 22.143 37.716 1.00 76.06 306 ILE A N 1
ATOM 2543 C CA . ILE A 1 306 ? -29.516 21.112 37.793 1.00 76.06 306 ILE A CA 1
ATOM 2544 C C . ILE A 1 306 ? -28.909 19.725 38.048 1.00 76.06 306 ILE A C 1
ATOM 2546 O O . ILE A 1 306 ? -29.406 18.994 38.902 1.00 76.06 306 ILE A O 1
ATOM 2550 N N . ILE A 1 307 ? -27.839 19.359 37.336 1.00 68.56 307 ILE A N 1
ATOM 2551 C CA . ILE A 1 307 ? -27.173 18.058 37.495 1.00 68.56 307 ILE A CA 1
ATOM 2552 C C . ILE A 1 307 ? -26.504 17.947 38.868 1.00 68.56 307 ILE A C 1
ATOM 2554 O O . ILE A 1 307 ? -26.671 16.930 39.531 1.00 68.56 307 ILE A O 1
ATOM 2558 N N . ASP A 1 308 ? -25.776 18.965 39.320 1.00 74.94 308 ASP A N 1
ATOM 2559 C CA . ASP A 1 308 ? -25.097 18.993 40.619 1.00 74.94 308 ASP A CA 1
ATOM 2560 C C . ASP A 1 308 ? -26.136 18.977 41.755 1.00 74.94 308 ASP A C 1
ATOM 2562 O O . ASP A 1 308 ? -25.957 18.245 42.730 1.00 74.94 308 ASP A O 1
ATOM 2566 N N . ALA A 1 309 ? -27.260 19.693 41.610 1.00 79.12 309 ALA A N 1
ATOM 2567 C CA . ALA A 1 309 ? -28.376 19.639 42.555 1.00 79.12 309 ALA A CA 1
ATOM 2568 C C . ALA A 1 309 ? -29.015 18.245 42.606 1.00 79.12 309 ALA A C 1
ATOM 2570 O O . ALA A 1 309 ? -29.167 17.700 43.695 1.00 79.12 309 ALA A O 1
ATOM 2571 N N . GLN A 1 310 ? -29.311 17.625 41.456 1.00 77.75 310 GLN A N 1
ATOM 2572 C CA . GLN A 1 310 ? -29.839 16.257 41.423 1.00 77.75 310 GLN A CA 1
ATOM 2573 C C . GLN A 1 310 ? -28.837 15.224 41.937 1.00 77.75 310 GLN A C 1
ATOM 2575 O O . GLN A 1 310 ? -29.224 14.302 42.640 1.00 77.75 310 GLN A O 1
ATOM 2580 N N . THR A 1 311 ? -27.549 15.382 41.639 1.00 75.94 311 THR A N 1
ATOM 2581 C CA . THR A 1 311 ? -26.500 14.475 42.125 1.00 75.94 311 THR A CA 1
ATOM 2582 C C . THR A 1 311 ? -26.347 14.596 43.639 1.00 75.94 311 THR A C 1
ATOM 2584 O O . THR A 1 311 ? -26.160 13.598 44.327 1.00 75.94 311 THR A O 1
ATOM 2587 N N . THR A 1 312 ? -26.438 15.816 44.174 1.00 82.06 312 THR A N 1
ATOM 2588 C CA . THR A 1 312 ? -26.387 16.070 45.620 1.00 82.06 312 THR A CA 1
ATOM 2589 C C . THR A 1 312 ? -27.634 15.533 46.309 1.00 82.06 312 THR A C 1
ATOM 2591 O O . THR A 1 312 ? -27.520 14.874 47.338 1.00 82.06 312 THR A O 1
ATOM 2594 N N . GLN A 1 313 ? -28.810 15.750 45.719 1.00 82.06 313 GLN A N 1
ATOM 2595 C CA . GLN A 1 313 ? -30.062 15.173 46.192 1.00 82.06 313 GLN A CA 1
ATOM 2596 C C . GLN A 1 313 ? -29.974 13.643 46.210 1.00 82.06 313 GLN A C 1
ATOM 2598 O O . GLN A 1 313 ? -30.191 13.046 47.256 1.00 82.06 313 GLN A O 1
ATOM 2603 N N . PHE A 1 314 ? -29.544 13.026 45.109 1.00 77.19 314 PHE A N 1
ATOM 2604 C CA . PHE A 1 314 ? -29.359 11.581 45.008 1.00 77.19 314 PHE A CA 1
ATOM 2605 C C . PHE A 1 314 ? -28.376 11.047 46.053 1.00 77.19 314 PHE A C 1
ATOM 2607 O O . PHE A 1 314 ? -28.667 10.055 46.703 1.00 77.19 314 PHE A O 1
ATOM 2614 N N . LYS A 1 315 ? -27.234 11.716 46.268 1.00 80.44 315 LYS A N 1
ATOM 2615 C CA . LYS A 1 315 ? -26.286 11.337 47.330 1.00 80.44 315 LYS A CA 1
ATOM 2616 C C . LYS A 1 315 ? -26.913 11.417 48.714 1.00 80.44 315 LYS A C 1
ATOM 2618 O O . LYS A 1 315 ? -26.740 10.505 49.504 1.00 80.44 315 LYS A O 1
ATOM 2623 N N . THR A 1 316 ? -27.657 12.484 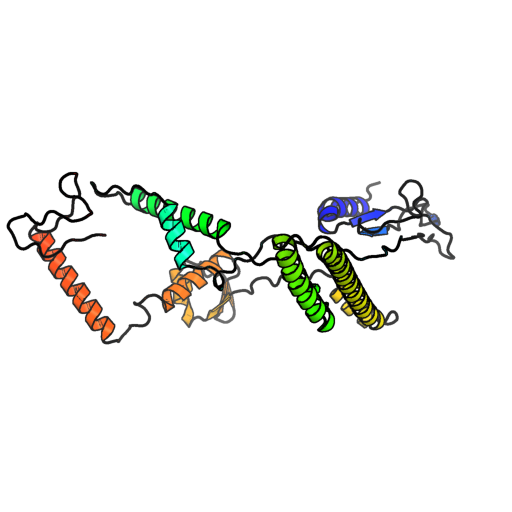48.988 1.00 80.38 316 THR A N 1
ATOM 2624 C CA . THR A 1 316 ? -28.313 12.676 50.287 1.00 80.38 316 THR A CA 1
ATOM 2625 C C . THR A 1 316 ? -29.388 11.611 50.512 1.00 80.38 316 THR A C 1
ATOM 2627 O O . THR A 1 316 ? -29.478 11.046 51.596 1.00 80.38 316 THR A O 1
ATOM 2630 N N . GLU A 1 317 ? -30.173 11.297 49.478 1.00 77.44 317 GLU A N 1
ATOM 2631 C CA . GLU A 1 317 ? -31.169 10.223 49.496 1.00 77.44 317 GLU A CA 1
ATOM 2632 C C . GLU A 1 317 ? -30.515 8.845 49.638 1.00 77.44 317 GLU A C 1
ATOM 2634 O O . GLU A 1 317 ? -31.016 8.012 50.388 1.00 77.44 317 GLU A O 1
ATOM 2639 N N . TYR A 1 318 ? -29.382 8.612 48.975 1.00 71.38 318 TYR A N 1
ATOM 2640 C CA . TYR A 1 318 ? -28.597 7.386 49.094 1.00 71.38 318 TYR A CA 1
ATOM 2641 C C . TYR A 1 318 ? -28.027 7.221 50.502 1.00 71.38 318 TYR A C 1
ATOM 2643 O O . TYR A 1 318 ? -28.236 6.179 51.109 1.00 71.38 318 TYR A O 1
ATOM 2651 N N . ASP A 1 319 ? -27.358 8.240 51.044 1.00 77.31 319 ASP A N 1
ATOM 2652 C CA . ASP A 1 319 ? -26.761 8.198 52.380 1.00 77.31 319 ASP A CA 1
ATOM 2653 C C . ASP A 1 319 ? -27.845 8.007 53.451 1.00 77.31 319 ASP A C 1
ATOM 2655 O O . ASP A 1 319 ? -27.661 7.232 54.390 1.00 77.31 319 ASP A O 1
ATOM 2659 N N . ALA A 1 320 ? -29.010 8.645 53.279 1.00 76.31 320 ALA A N 1
ATOM 2660 C CA . ALA A 1 320 ? -30.176 8.438 54.134 1.00 76.31 320 ALA A CA 1
ATOM 2661 C C . ALA A 1 320 ? -30.755 7.018 54.003 1.00 76.31 320 ALA A C 1
ATOM 2663 O O . ALA A 1 320 ? -31.075 6.399 55.014 1.00 76.31 320 ALA A O 1
ATOM 2664 N N . SER A 1 321 ? -30.853 6.479 52.783 1.00 68.69 321 SER A N 1
ATOM 2665 C CA . SER A 1 321 ? -31.359 5.120 52.525 1.00 68.69 321 SER A CA 1
ATOM 2666 C C . SER A 1 321 ? -30.398 4.042 53.037 1.00 68.69 321 SER A C 1
ATOM 2668 O O . SER A 1 321 ? -30.840 3.029 53.578 1.00 68.69 321 SER A O 1
ATOM 2670 N N . TYR A 1 322 ? -29.091 4.292 52.920 1.00 66.62 322 TYR A N 1
ATOM 2671 C CA . TYR A 1 322 ? -28.012 3.454 53.433 1.00 66.62 322 TYR A CA 1
ATOM 2672 C C . TYR A 1 322 ? -28.010 3.450 54.964 1.00 66.62 322 TYR A C 1
ATOM 2674 O O . TYR A 1 322 ? -27.970 2.384 55.571 1.00 66.62 322 TYR A O 1
ATOM 2682 N N . ALA A 1 323 ? -28.135 4.623 55.596 1.00 73.38 323 ALA A N 1
ATOM 2683 C CA . ALA A 1 323 ? -28.284 4.740 57.047 1.00 73.38 323 ALA A CA 1
ATOM 2684 C C . ALA A 1 323 ? -29.585 4.104 57.572 1.00 73.38 323 ALA A C 1
ATOM 2686 O O . ALA A 1 323 ? -29.629 3.668 58.719 1.00 73.38 323 ALA A O 1
ATOM 2687 N N . ALA A 1 324 ? -30.630 4.046 56.742 1.00 71.62 324 ALA A N 1
ATOM 2688 C CA . ALA A 1 324 ? -31.905 3.400 57.048 1.00 71.62 324 ALA A CA 1
ATOM 2689 C C . ALA A 1 324 ? -31.949 1.898 56.694 1.00 71.62 324 ALA A C 1
ATOM 2691 O O . ALA A 1 324 ? -33.010 1.295 56.823 1.00 71.62 324 ALA A O 1
ATOM 2692 N N . GLU A 1 325 ? -30.845 1.304 56.219 1.00 65.31 325 GLU A N 1
ATOM 2693 C CA . GLU A 1 325 ? -30.755 -0.104 55.777 1.00 65.31 325 GLU A CA 1
ATOM 2694 C C . GLU A 1 325 ? -31.763 -0.495 54.673 1.00 65.31 325 GLU A C 1
ATOM 2696 O O . GLU A 1 325 ? -32.058 -1.666 54.452 1.00 65.31 325 GLU A O 1
ATOM 2701 N N . THR A 1 326 ? -32.278 0.489 53.932 1.00 64.44 326 THR A N 1
ATOM 2702 C CA . THR A 1 326 ? -33.254 0.282 52.842 1.00 64.44 326 THR A CA 1
ATOM 2703 C C . THR A 1 326 ? -32.600 0.033 51.480 1.00 64.44 326 THR A C 1
ATOM 2705 O O . THR A 1 326 ? -33.281 -0.299 50.510 1.00 64.44 326 THR A O 1
ATOM 2708 N N . THR A 1 327 ? -31.276 0.184 51.390 1.00 58.94 327 THR A N 1
ATOM 2709 C CA . THR A 1 327 ? -30.517 0.011 50.148 1.00 58.94 327 THR A CA 1
ATOM 2710 C C . THR A 1 327 ? -30.063 -1.435 49.985 1.00 58.94 327 THR A C 1
ATOM 2712 O O . THR A 1 327 ? -29.281 -1.955 50.780 1.00 58.94 327 THR A O 1
ATOM 2715 N N . ILE A 1 328 ? -30.488 -2.071 48.898 1.00 62.28 328 ILE A N 1
ATOM 2716 C CA . ILE A 1 328 ? -30.004 -3.392 48.508 1.00 62.28 328 ILE A CA 1
ATOM 2717 C C . ILE A 1 328 ? -28.600 -3.243 47.902 1.00 62.28 328 ILE A C 1
ATOM 2719 O O . ILE A 1 328 ? -28.448 -2.723 46.800 1.00 62.28 328 ILE A O 1
ATOM 2723 N N . THR A 1 329 ? -27.569 -3.685 48.624 1.00 62.50 329 THR A N 1
ATOM 2724 C CA . THR A 1 329 ? -26.153 -3.580 48.206 1.00 62.50 329 THR A CA 1
ATOM 2725 C C . THR A 1 329 ? -25.459 -4.932 48.032 1.00 62.50 329 THR A C 1
ATOM 2727 O O . THR A 1 329 ? -24.305 -4.980 47.608 1.00 62.50 329 THR A O 1
ATOM 2730 N N . ASN A 1 330 ? -26.150 -6.032 48.339 1.00 65.00 330 ASN A N 1
ATOM 2731 C CA . ASN A 1 330 ? -25.629 -7.391 48.230 1.00 65.00 330 ASN A CA 1
ATOM 2732 C C . ASN A 1 330 ? -26.506 -8.210 47.287 1.00 65.00 330 ASN A C 1
ATOM 2734 O O . ASN A 1 330 ? -27.661 -8.504 47.608 1.00 65.00 330 ASN A O 1
ATOM 2738 N N . PHE A 1 331 ? -25.951 -8.579 46.135 1.00 73.62 331 PHE A N 1
ATOM 2739 C CA . PHE A 1 331 ? -26.608 -9.493 45.208 1.00 73.62 331 PHE A CA 1
ATOM 2740 C C . PHE A 1 331 ? -26.392 -10.947 45.637 1.00 73.62 331 PHE A C 1
ATOM 2742 O O . PHE A 1 331 ? -25.358 -11.297 46.210 1.00 73.62 331 PHE A O 1
ATOM 2749 N N . GLY A 1 332 ? -27.409 -11.767 45.401 1.00 71.56 332 GLY A N 1
ATOM 2750 C CA . GLY A 1 332 ? -27.486 -13.167 45.806 1.00 71.56 332 GLY A CA 1
ATOM 2751 C C . GLY A 1 332 ? -28.403 -13.958 44.868 1.00 71.56 332 GLY A C 1
ATOM 2752 O O . GLY A 1 332 ? -29.084 -13.356 44.034 1.00 71.56 332 GLY A O 1
ATOM 2753 N N . PRO A 1 333 ? -28.515 -15.287 45.032 1.00 73.88 333 PRO A N 1
ATOM 2754 C CA . PRO A 1 333 ? -29.425 -16.115 44.233 1.00 73.88 333 PRO A CA 1
ATOM 2755 C C . PRO A 1 333 ? -30.886 -15.635 44.268 1.00 73.88 333 PRO A C 1
ATOM 2757 O O . PRO A 1 333 ? -31.581 -15.707 43.255 1.00 73.88 333 PRO A O 1
ATOM 2760 N N . ASP A 1 334 ? -31.313 -15.101 45.418 1.00 70.44 334 ASP A N 1
ATOM 2761 C CA . ASP A 1 334 ? -32.673 -14.610 45.683 1.00 70.44 334 ASP A CA 1
ATOM 2762 C C . ASP A 1 334 ? -32.846 -13.103 45.406 1.00 70.44 334 ASP A C 1
ATOM 2764 O O . ASP A 1 334 ? -33.959 -12.581 45.424 1.00 70.44 334 ASP A O 1
ATOM 2768 N N . ASN A 1 335 ? -31.747 -12.389 45.147 1.00 72.00 335 ASN A N 1
ATOM 2769 C CA . ASN A 1 335 ? -31.722 -10.953 44.889 1.00 72.00 335 ASN A CA 1
ATOM 2770 C C . ASN A 1 335 ? -30.682 -10.656 43.805 1.00 72.00 335 ASN A C 1
ATOM 2772 O O . ASN A 1 335 ? -29.545 -10.270 44.083 1.00 72.00 335 ASN A O 1
ATOM 2776 N N . LYS A 1 336 ? -31.068 -10.925 42.561 1.00 71.94 336 LYS A N 1
ATOM 2777 C CA . LYS A 1 336 ? -30.188 -10.784 41.405 1.00 71.94 336 LYS A CA 1
ATOM 2778 C C . LYS A 1 336 ? -30.011 -9.324 41.007 1.00 71.94 336 LYS A C 1
ATOM 2780 O O . LYS A 1 336 ? -30.901 -8.498 41.195 1.00 71.94 336 LYS A O 1
ATOM 2785 N N . ALA A 1 337 ? -28.882 -9.026 40.372 1.00 67.94 337 ALA A N 1
ATOM 2786 C CA . ALA A 1 337 ? -28.578 -7.708 39.825 1.00 67.94 337 ALA A CA 1
ATOM 2787 C C . ALA A 1 337 ? -29.557 -7.280 38.712 1.00 67.94 337 ALA A C 1
ATOM 2789 O O . ALA A 1 337 ? -29.753 -6.084 38.490 1.00 67.94 337 ALA A O 1
ATOM 2790 N N . TYR A 1 338 ? -30.216 -8.233 38.034 1.00 63.78 338 TYR A N 1
ATOM 2791 C CA . TYR A 1 338 ? -31.330 -7.931 37.135 1.00 63.78 338 TYR A CA 1
ATOM 2792 C C . TYR A 1 338 ? -32.664 -7.998 37.899 1.00 63.78 338 TYR A C 1
ATOM 2794 O O . TYR A 1 338 ? -33.115 -9.065 38.297 1.00 63.78 338 TYR A O 1
ATOM 2802 N N . GLY A 1 339 ? -33.316 -6.846 38.078 1.00 58.78 339 GLY A N 1
ATOM 2803 C CA . GLY A 1 339 ? -34.677 -6.764 38.623 1.00 58.78 339 GLY A CA 1
ATOM 2804 C C . GLY A 1 339 ? -34.791 -7.208 40.087 1.00 58.78 339 GLY A C 1
ATOM 2805 O O . GLY A 1 339 ? -35.256 -8.321 40.333 1.00 58.78 339 GLY A O 1
ATOM 2806 N N . PRO A 1 340 ? -34.424 -6.354 41.061 1.00 54.09 340 PRO A N 1
ATOM 2807 C CA . PRO A 1 340 ? -34.565 -6.704 42.470 1.00 54.09 340 PRO A CA 1
ATOM 2808 C C . PRO A 1 340 ? -36.035 -6.977 42.823 1.00 54.09 340 PRO A C 1
ATOM 2810 O O . PRO A 1 340 ? -36.933 -6.356 42.238 1.00 54.09 340 PRO A O 1
ATOM 2813 N N . PRO A 1 341 ? -36.298 -7.892 43.770 1.00 53.22 341 PRO A N 1
ATOM 2814 C CA . PRO A 1 341 ? -37.650 -8.239 44.173 1.00 53.22 341 PRO A CA 1
ATOM 2815 C C . PRO A 1 341 ? -38.372 -6.996 44.702 1.00 53.22 341 PRO A C 1
ATOM 2817 O O . PRO A 1 341 ? -37.921 -6.330 45.629 1.00 53.22 341 PRO A O 1
ATOM 2820 N N . SER A 1 342 ? -39.530 -6.696 44.118 1.00 50.66 342 SER A N 1
ATOM 2821 C CA . SER A 1 342 ? -40.429 -5.604 44.516 1.00 50.66 342 SER A CA 1
ATOM 2822 C C . SER A 1 342 ? -41.131 -5.835 45.864 1.00 50.66 342 SER A C 1
ATOM 2824 O O . SER A 1 342 ? -42.031 -5.082 46.222 1.00 50.66 342 SER A O 1
ATOM 2826 N N . GLU A 1 343 ? -40.750 -6.878 46.601 1.00 45.12 343 GLU A N 1
ATOM 2827 C CA . GLU A 1 343 ? -41.401 -7.336 47.827 1.00 45.12 343 GLU A CA 1
ATOM 2828 C C . GLU A 1 343 ? -40.433 -7.264 49.011 1.00 45.12 343 GLU A C 1
ATOM 2830 O O . GLU A 1 343 ? -40.003 -8.264 49.577 1.00 45.12 343 GLU A O 1
ATOM 2835 N N . VAL A 1 344 ? -40.108 -6.038 49.408 1.00 45.88 344 VAL A N 1
ATOM 2836 C CA . VAL A 1 344 ? -39.864 -5.734 50.819 1.00 45.88 344 VAL A CA 1
ATOM 2837 C C . VAL A 1 344 ? -40.950 -4.732 51.188 1.00 45.88 344 VAL A C 1
ATOM 2839 O O . VAL A 1 344 ? -41.063 -3.698 50.535 1.00 45.88 344 VAL A O 1
ATOM 2842 N N . GLU A 1 345 ? -41.808 -5.059 52.160 1.00 40.03 345 GLU A N 1
ATOM 2843 C CA . GLU A 1 345 ? -42.867 -4.162 52.643 1.00 40.03 345 GLU A CA 1
ATOM 2844 C C . GLU A 1 345 ? -42.242 -2.888 53.241 1.00 40.03 345 GLU A C 1
ATOM 2846 O O . GLU A 1 345 ? -41.904 -2.809 54.419 1.00 40.03 345 GLU A O 1
ATOM 2851 N N . GLY A 1 346 ? -42.051 -1.888 52.386 1.00 47.53 346 GLY A N 1
ATOM 2852 C CA . GLY A 1 346 ? -41.474 -0.583 52.680 1.00 47.53 346 GLY A CA 1
ATOM 2853 C C . GLY A 1 346 ? -41.249 0.183 51.372 1.00 47.53 346 GLY A C 1
ATOM 2854 O O . GLY A 1 346 ? -41.149 -0.437 50.312 1.00 47.53 346 GLY A O 1
ATOM 2855 N N . PRO A 1 347 ? -41.219 1.527 51.381 1.00 37.97 347 PRO A N 1
ATOM 2856 C CA . PRO A 1 347 ? -41.010 2.293 50.160 1.00 37.97 347 PRO A CA 1
ATOM 2857 C C . PRO A 1 347 ? -39.579 2.060 49.656 1.00 37.97 347 PRO A C 1
ATOM 2859 O O . PRO A 1 347 ? -38.629 2.640 50.172 1.00 37.97 347 PRO A O 1
ATOM 2862 N N . ILE A 1 348 ? -39.419 1.194 48.653 1.00 47.31 348 ILE A N 1
ATOM 2863 C CA . ILE A 1 348 ? -38.158 1.030 47.925 1.00 47.31 348 ILE A CA 1
ATOM 2864 C C . ILE A 1 348 ? -37.955 2.301 47.104 1.00 47.31 348 ILE A C 1
ATOM 2866 O O . ILE A 1 348 ? -38.637 2.510 46.100 1.00 47.31 348 ILE A O 1
ATOM 2870 N N . THR A 1 349 ? -37.047 3.170 47.544 1.00 48.81 349 THR A N 1
ATOM 2871 C CA . THR A 1 349 ? -36.810 4.440 46.850 1.00 48.81 349 THR A CA 1
ATOM 2872 C C . THR A 1 349 ? -35.778 4.332 45.735 1.00 48.81 349 THR A C 1
ATOM 2874 O O . THR A 1 349 ? -35.984 4.987 44.723 1.00 48.81 349 THR A O 1
ATOM 2877 N N . HIS A 1 350 ? -34.740 3.484 45.832 1.00 43.41 350 HIS A N 1
ATOM 2878 C CA . HIS A 1 350 ? -33.687 3.413 44.802 1.00 43.41 350 HIS A CA 1
ATOM 2879 C C . HIS A 1 350 ? -33.110 2.006 44.605 1.00 43.41 350 HIS A C 1
ATOM 2881 O O . HIS A 1 350 ? -32.621 1.379 45.541 1.00 43.41 350 HIS A O 1
ATOM 2887 N N . VAL A 1 351 ? -33.120 1.545 43.352 1.00 41.16 351 VAL A N 1
ATOM 2888 C CA . VAL A 1 351 ? -32.413 0.347 42.880 1.00 41.16 351 VAL A CA 1
ATOM 2889 C C . VAL A 1 351 ? -31.172 0.808 42.133 1.00 41.16 351 VAL A C 1
ATOM 2891 O O . VAL A 1 351 ? -31.281 1.540 41.149 1.00 41.16 351 VAL A O 1
ATOM 2894 N N . LEU A 1 352 ? -29.999 0.387 42.594 1.00 38.34 352 LEU A N 1
ATOM 2895 C CA . LEU A 1 352 ? -28.725 0.780 42.008 1.00 38.34 352 LEU A CA 1
ATOM 2896 C C . LEU A 1 352 ? -28.166 -0.389 41.190 1.00 38.34 352 LEU A C 1
ATOM 2898 O O . LEU A 1 352 ? -27.767 -1.410 41.741 1.00 38.34 352 LEU A O 1
ATOM 2902 N N . ILE A 1 353 ? -28.164 -0.228 39.868 1.00 37.25 353 ILE A N 1
ATOM 2903 C CA . ILE A 1 353 ? -27.379 -1.051 38.944 1.00 37.25 353 ILE A CA 1
ATOM 2904 C C . ILE A 1 353 ? -26.104 -0.238 38.691 1.00 37.25 353 ILE A C 1
ATOM 2906 O O . ILE A 1 353 ? -26.187 0.806 38.040 1.00 37.25 353 ILE A O 1
ATOM 2910 N N . MET A 1 354 ? -24.974 -0.641 39.287 1.00 34.94 354 MET A N 1
ATOM 2911 C CA . MET A 1 354 ? -23.655 -0.080 38.945 1.00 34.94 354 MET A CA 1
ATOM 2912 C C . MET A 1 354 ? -23.094 -0.747 37.701 1.00 34.94 354 MET A C 1
ATOM 2914 O O . MET A 1 354 ? -23.181 -1.993 37.630 1.00 34.94 354 MET A O 1
#

Radius of gyration: 34.89 Å; Cα contacts (8 Å, |Δi|>4): 289; chains: 1; bounding box: 91×48×86 Å